Protein AF-A0A813LZY9-F1 (afdb_monomer_lite)

Structure (mmCIF, N/CA/C/O backbone):
data_AF-A0A813LZY9-F1
#
_entry.id   AF-A0A813LZY9-F1
#
loop_
_atom_site.group_PDB
_atom_site.id
_atom_site.type_symbol
_atom_site.label_atom_id
_atom_site.label_alt_id
_atom_site.label_comp_id
_atom_site.label_asym_id
_atom_site.label_entity_id
_atom_site.label_seq_id
_atom_site.pdbx_PDB_ins_code
_atom_site.Cartn_x
_atom_site.Cartn_y
_atom_site.Cartn_z
_atom_site.occupancy
_atom_site.B_iso_or_equiv
_atom_site.auth_seq_id
_atom_site.auth_comp_id
_atom_site.auth_asym_id
_atom_site.auth_atom_id
_atom_site.pdbx_PDB_model_num
ATOM 1 N N . MET A 1 1 ? -1.012 15.856 19.070 1.00 41.91 1 MET A N 1
ATOM 2 C CA . MET A 1 1 ? -2.126 15.743 18.113 1.00 41.91 1 MET A CA 1
ATOM 3 C C . MET A 1 1 ? -3.336 15.273 18.898 1.00 41.91 1 MET A C 1
ATOM 5 O O . MET A 1 1 ? -3.236 14.242 19.548 1.00 41.91 1 MET A O 1
ATOM 9 N N . ALA A 1 2 ? -4.390 16.084 18.964 1.00 48.16 2 ALA A N 1
ATOM 10 C CA . ALA A 1 2 ? -5.651 15.671 19.574 1.00 48.16 2 ALA A CA 1
ATOM 11 C C . ALA A 1 2 ? -6.439 14.830 18.556 1.00 48.16 2 ALA A C 1
ATOM 13 O O . ALA A 1 2 ? -6.296 15.052 17.354 1.00 48.16 2 ALA A O 1
ATOM 14 N N . CYS A 1 3 ? -7.237 13.880 19.034 1.00 53.22 3 CYS A N 1
ATOM 15 C CA . CYS A 1 3 ? -8.216 13.135 18.241 1.00 53.22 3 CYS A CA 1
ATOM 16 C C . CYS A 1 3 ? -9.598 13.387 18.843 1.00 53.22 3 CYS A C 1
ATOM 18 O O . CYS A 1 3 ? -9.690 13.562 20.060 1.00 53.22 3 CYS A O 1
ATOM 20 N N . ALA A 1 4 ? -10.632 13.409 18.002 1.00 60.97 4 ALA A N 1
ATOM 21 C CA . ALA A 1 4 ? -12.021 13.559 18.417 1.00 60.97 4 ALA A CA 1
ATOM 22 C C . ALA A 1 4 ? -12.858 12.394 17.887 1.00 60.97 4 ALA A C 1
ATOM 24 O O . ALA A 1 4 ? -12.726 12.034 16.717 1.00 60.97 4 ALA A O 1
ATOM 25 N N . GLU A 1 5 ? -13.710 11.826 18.735 1.00 74.00 5 GLU A N 1
ATOM 26 C CA . GLU A 1 5 ? -14.632 10.743 18.375 1.00 74.00 5 GLU A CA 1
ATOM 27 C C . GLU A 1 5 ? -16.058 11.086 18.820 1.00 74.00 5 GLU A C 1
ATOM 29 O O . GLU A 1 5 ? -16.256 11.799 19.808 1.00 74.00 5 GLU A O 1
ATOM 34 N N . ALA A 1 6 ? -17.054 10.602 18.070 1.00 71.56 6 ALA A N 1
ATOM 35 C CA . ALA A 1 6 ? -18.464 10.787 18.401 1.00 71.56 6 ALA A CA 1
ATOM 36 C C . ALA A 1 6 ? -18.804 10.056 19.706 1.00 71.56 6 ALA A C 1
ATOM 38 O O . ALA A 1 6 ? -18.488 8.876 19.858 1.00 71.56 6 ALA A O 1
ATOM 39 N N . ALA A 1 7 ? -19.523 10.715 20.616 1.00 65.44 7 ALA A N 1
ATOM 40 C CA . ALA A 1 7 ? -19.899 10.113 21.899 1.00 65.44 7 ALA A CA 1
ATOM 41 C C . ALA A 1 7 ? -20.873 8.913 21.770 1.00 65.44 7 ALA A C 1
ATOM 43 O O . ALA A 1 7 ? -21.044 8.157 22.720 1.00 65.44 7 ALA A O 1
ATOM 44 N N . GLY A 1 8 ? -21.503 8.726 20.601 1.00 65.38 8 GLY A N 1
ATOM 45 C CA . GLY A 1 8 ? -22.551 7.724 20.353 1.00 65.38 8 GLY A CA 1
ATOM 46 C C . GLY A 1 8 ? -22.114 6.416 19.677 1.00 65.38 8 GLY A C 1
ATOM 47 O O . GLY A 1 8 ? -22.977 5.672 19.226 1.00 65.38 8 GLY A O 1
ATOM 48 N N . GLY A 1 9 ? -20.813 6.135 19.533 1.00 50.50 9 GLY A N 1
ATOM 49 C CA . GLY A 1 9 ? -20.299 4.833 19.059 1.00 50.50 9 GLY A CA 1
ATOM 50 C C . GLY A 1 9 ? -20.572 4.447 17.590 1.00 50.50 9 GLY A C 1
ATOM 51 O O . GLY A 1 9 ? -20.057 3.434 17.121 1.00 50.50 9 GLY A O 1
ATOM 52 N N . GLY A 1 10 ? -21.341 5.238 16.836 1.00 48.69 10 GLY A N 1
ATOM 53 C CA . GLY A 1 10 ? -21.591 5.036 15.406 1.00 48.69 10 GLY A CA 1
ATOM 54 C C . GLY A 1 10 ? -20.564 5.738 14.514 1.00 48.69 10 GLY A C 1
ATOM 55 O O . GLY A 1 10 ? -20.167 6.873 14.778 1.00 48.69 10 GLY A O 1
ATOM 56 N N . VAL A 1 11 ? -20.159 5.088 13.418 1.00 52.44 11 VAL A N 1
ATOM 57 C CA . VAL A 1 11 ? -19.320 5.714 12.384 1.00 52.44 11 VAL A CA 1
ATOM 58 C C . VAL A 1 11 ? -20.209 6.610 11.522 1.00 52.44 11 VAL A C 1
ATOM 60 O O . VAL A 1 11 ? -20.860 6.136 10.596 1.00 52.44 11 VAL A O 1
ATOM 63 N N . ARG A 1 12 ? -20.248 7.906 11.833 1.00 68.56 12 ARG A N 1
ATOM 64 C CA . ARG A 1 12 ? -20.827 8.944 10.970 1.00 68.56 12 ARG A CA 1
ATOM 65 C C . ARG A 1 12 ? -19.858 10.113 10.837 1.00 68.56 12 ARG A C 1
ATOM 67 O O . ARG A 1 12 ? -19.015 10.316 11.711 1.00 68.56 12 ARG A O 1
ATOM 74 N N . LEU A 1 13 ? -19.980 10.875 9.753 1.00 76.62 13 LEU A N 1
ATOM 75 C CA . LEU A 1 13 ? -19.284 12.154 9.634 1.00 76.62 13 LEU A CA 1
ATOM 76 C C . LEU A 1 13 ? -19.771 13.079 10.752 1.00 76.62 13 LEU A C 1
ATOM 78 O O . LEU A 1 13 ? -20.978 13.233 10.937 1.00 76.62 13 LEU A O 1
ATOM 82 N N . LEU A 1 14 ? -18.828 13.651 11.502 1.00 83.81 14 LEU A N 1
ATOM 83 C CA . LEU A 1 14 ? -19.141 14.624 12.543 1.00 83.81 14 LEU A CA 1
ATOM 84 C C . LEU A 1 14 ? -19.698 15.893 11.902 1.00 83.81 14 LEU A C 1
ATOM 86 O O . LEU A 1 14 ? -19.178 16.350 10.885 1.00 83.81 14 LEU A O 1
ATOM 90 N N . GLN A 1 15 ? -20.739 16.450 12.507 1.00 91.06 15 GLN A N 1
ATOM 91 C CA . GLN A 1 15 ? -21.390 17.685 12.082 1.00 91.06 15 GLN A CA 1
ATOM 92 C C . GLN A 1 15 ? -21.321 18.736 13.190 1.00 91.06 15 GLN A C 1
ATOM 94 O O . GLN A 1 15 ? -21.096 18.423 14.360 1.00 91.06 15 GLN A O 1
ATOM 99 N N . LYS A 1 16 ? -21.533 20.005 12.830 1.00 94.50 16 LYS A N 1
ATOM 100 C CA . LYS A 1 16 ? -21.707 21.078 13.812 1.00 94.50 16 LYS A CA 1
ATOM 101 C C . LYS A 1 16 ? -22.822 20.714 14.800 1.00 94.50 16 LYS A C 1
ATOM 103 O O . LYS A 1 16 ? -23.903 20.305 14.392 1.00 94.50 16 LYS A O 1
ATOM 108 N N . GLY A 1 17 ? -22.552 20.877 16.091 1.00 95.06 17 GLY A N 1
ATOM 109 C CA . GLY A 1 17 ? -23.455 20.506 17.181 1.00 95.06 17 GLY A CA 1
ATOM 110 C C . GLY A 1 17 ? -23.224 19.105 17.758 1.00 95.06 17 GLY A C 1
ATOM 111 O O . GLY A 1 17 ? -23.718 18.827 18.852 1.00 95.06 17 GLY A O 1
ATOM 112 N N . ASP A 1 18 ? -22.458 18.238 17.085 1.00 92.88 18 ASP A N 1
ATOM 113 C CA . ASP A 1 18 ? -22.196 16.887 17.585 1.00 92.88 18 ASP A CA 1
ATOM 114 C C . ASP A 1 18 ? -21.404 16.906 18.897 1.00 92.88 18 ASP A C 1
ATOM 116 O O . ASP A 1 18 ? -20.397 17.607 19.035 1.00 92.88 18 ASP A O 1
ATOM 120 N N . GLN A 1 19 ? -21.836 16.068 19.844 1.00 94.31 19 GLN A N 1
ATOM 121 C CA . GLN A 1 19 ? -21.099 15.803 21.076 1.00 94.31 19 GLN A CA 1
ATOM 122 C C . GLN A 1 19 ? -19.928 14.861 20.793 1.00 94.31 19 GLN A C 1
ATOM 124 O O . GLN A 1 19 ? -20.089 13.782 20.212 1.00 94.31 19 GLN A O 1
ATOM 129 N N . VAL A 1 20 ? -18.746 15.269 21.240 1.00 92.19 20 VAL A N 1
ATOM 130 C CA . VAL A 1 20 ? -17.484 14.584 20.969 1.00 92.19 20 VAL A CA 1
ATOM 131 C C . VAL A 1 20 ? -16.646 14.442 22.230 1.00 92.19 20 VAL A C 1
ATOM 133 O O . VAL A 1 20 ? -16.703 15.268 23.143 1.00 92.19 20 VAL A O 1
ATOM 136 N N . LEU A 1 21 ? -15.820 13.400 22.255 1.00 88.94 21 LEU A N 1
ATOM 137 C CA . LEU A 1 21 ? -14.731 13.257 23.215 1.00 88.94 21 LEU A CA 1
ATOM 138 C C . LEU A 1 21 ? -13.419 13.602 22.516 1.00 88.94 21 LEU A C 1
ATOM 140 O O . LEU A 1 21 ? -13.103 13.023 21.479 1.00 88.94 21 LEU A O 1
ATOM 144 N N . ALA A 1 22 ? -12.652 14.533 23.082 1.00 85.62 22 ALA A N 1
ATOM 145 C CA . ALA A 1 22 ? -11.341 14.927 22.580 1.00 85.62 22 ALA A CA 1
ATOM 146 C C . ALA A 1 22 ? -10.223 14.514 23.548 1.00 85.62 22 ALA A C 1
ATOM 148 O O . ALA A 1 22 ? -10.285 14.811 24.742 1.00 85.62 22 ALA A O 1
ATOM 149 N N . TRP A 1 23 ? -9.171 13.865 23.046 1.00 85.12 23 TRP A N 1
ATOM 150 C CA . TRP A 1 23 ? -8.034 13.457 23.880 1.00 85.12 23 TRP A CA 1
ATOM 151 C C . TRP A 1 23 ? -7.090 14.631 24.185 1.00 85.12 23 TRP A C 1
ATOM 153 O O . TRP A 1 23 ? -6.560 15.276 23.273 1.00 85.12 23 TRP A O 1
ATOM 163 N N . SER A 1 24 ? -6.827 14.886 25.471 1.00 83.19 24 SER A N 1
ATOM 164 C CA . SER A 1 24 ? -5.866 15.894 25.933 1.00 83.19 24 SER A CA 1
ATOM 165 C C . SER A 1 24 ? -4.506 15.273 26.252 1.00 83.19 24 SER A C 1
ATOM 167 O O . SER A 1 24 ? -4.364 14.507 27.203 1.00 83.19 24 SER A O 1
ATOM 169 N N . ASN A 1 25 ? -3.466 15.664 25.508 1.00 74.06 25 ASN A N 1
ATOM 170 C CA . ASN A 1 25 ? -2.110 15.147 25.721 1.00 74.06 25 ASN A CA 1
ATOM 171 C C . ASN A 1 25 ? -1.468 15.596 27.038 1.00 74.06 25 ASN A C 1
ATOM 173 O O . ASN A 1 25 ? -0.717 14.816 27.623 1.00 74.06 25 ASN A O 1
ATOM 177 N N . SER A 1 26 ? -1.736 16.827 27.480 1.00 80.00 26 SER A N 1
ATOM 178 C CA . SER A 1 26 ? -1.211 17.354 28.745 1.00 80.00 26 SER A CA 1
ATOM 179 C C . SER A 1 26 ? -1.951 16.772 29.944 1.00 80.00 26 SER A C 1
ATOM 181 O O . SER A 1 26 ? -1.330 16.461 30.950 1.00 80.00 26 SER A O 1
ATOM 183 N N . GLY A 1 27 ? -3.269 16.584 29.820 1.00 81.69 27 GLY A N 1
ATOM 184 C CA . GLY A 1 27 ? -4.105 16.038 30.890 1.00 81.69 27 GLY A CA 1
ATOM 185 C C . GLY A 1 27 ? -4.198 14.513 30.922 1.00 81.69 27 GLY A C 1
ATOM 186 O O . GLY A 1 27 ? -4.768 13.989 31.869 1.00 81.69 27 GLY A O 1
ATOM 187 N N . LYS A 1 28 ? -3.702 13.814 29.888 1.00 82.25 28 LYS A N 1
ATOM 188 C CA . LYS A 1 28 ? -3.822 12.353 29.706 1.00 82.25 28 LYS A CA 1
ATOM 189 C C . LYS A 1 28 ? -5.249 11.837 29.937 1.00 82.25 28 LYS A C 1
ATOM 191 O O . LYS A 1 28 ? -5.452 10.800 30.557 1.00 82.25 28 LYS A O 1
ATOM 196 N N . THR A 1 29 ? -6.236 12.591 29.462 1.00 91.31 29 THR A N 1
ATOM 197 C CA . THR A 1 29 ? -7.653 12.318 29.711 1.00 91.31 29 THR A CA 1
ATOM 198 C C . THR A 1 29 ? -8.514 12.712 28.515 1.00 91.31 29 THR A C 1
ATOM 200 O O . THR A 1 29 ? -8.130 13.581 27.720 1.00 91.31 29 THR A O 1
ATOM 203 N N . TRP A 1 30 ? -9.681 12.082 28.401 1.00 87.81 30 TRP A N 1
ATOM 204 C CA . TRP A 1 30 ? -10.722 12.454 27.450 1.00 87.81 30 TRP A CA 1
ATOM 205 C C . TRP A 1 30 ? -11.534 13.622 28.001 1.00 87.81 30 TRP A C 1
ATOM 207 O O . TRP A 1 30 ? -11.970 13.614 29.149 1.00 87.81 30 TRP A O 1
ATOM 217 N N . LEU A 1 31 ? -11.734 14.640 27.172 1.00 92.44 31 LEU A N 1
ATOM 218 C CA . LEU A 1 31 ? -12.527 15.814 27.503 1.00 92.44 31 LEU A CA 1
ATOM 219 C C . LEU A 1 31 ? -13.784 15.826 26.643 1.00 92.44 31 LEU A C 1
ATOM 221 O O . LEU A 1 31 ? -13.693 15.750 25.419 1.00 92.44 31 LEU A O 1
ATOM 225 N N . GLY A 1 32 ? -14.943 15.957 27.284 1.00 93.69 32 GLY A N 1
ATOM 226 C CA . GLY A 1 32 ? -16.196 16.210 26.584 1.00 93.69 32 GLY A CA 1
ATOM 227 C C . GLY A 1 32 ? -16.211 17.590 25.933 1.00 93.69 32 GLY A C 1
ATOM 228 O O . GLY A 1 32 ? -15.685 18.566 26.483 1.00 93.69 32 GLY A O 1
ATOM 229 N N . GLY A 1 33 ? -16.830 17.667 24.762 1.00 94.88 33 GLY A N 1
ATOM 230 C CA . GLY A 1 33 ? -17.106 18.917 24.079 1.00 94.88 33 GLY A CA 1
ATOM 231 C C . GLY A 1 33 ? -18.082 18.760 22.931 1.00 94.88 33 GLY A C 1
ATOM 232 O O . GLY A 1 33 ? -18.681 17.709 22.730 1.00 94.88 33 GLY A O 1
ATOM 233 N N . CYS A 1 34 ? -18.215 19.836 22.169 1.00 96.50 34 CYS A N 1
ATOM 234 C CA . CYS A 1 34 ? -19.123 19.924 21.037 1.00 96.50 34 CYS A CA 1
ATOM 235 C C . CYS A 1 34 ? -18.386 20.483 19.818 1.00 96.50 34 CYS A C 1
ATOM 237 O O . CYS A 1 34 ? -17.545 21.379 19.955 1.00 96.50 34 CYS A O 1
ATOM 239 N N . VAL A 1 35 ? -18.684 19.951 18.633 1.00 95.25 35 VAL A N 1
ATOM 240 C CA . VAL A 1 35 ? -18.206 20.509 17.364 1.00 95.25 35 VAL A CA 1
ATOM 241 C C . VAL A 1 35 ? -18.882 21.864 17.154 1.00 95.25 35 VAL A C 1
ATOM 243 O O . VAL A 1 35 ? -20.071 21.946 16.867 1.00 95.25 35 VAL A O 1
ATOM 246 N N . ASP A 1 36 ? -18.120 22.939 17.320 1.00 96.69 36 ASP A N 1
ATOM 247 C CA . ASP A 1 36 ? -18.583 24.306 17.091 1.00 96.69 36 ASP A CA 1
ATOM 248 C C . ASP A 1 36 ? -18.667 24.626 15.598 1.00 96.69 36 ASP A C 1
ATOM 250 O O . ASP A 1 36 ?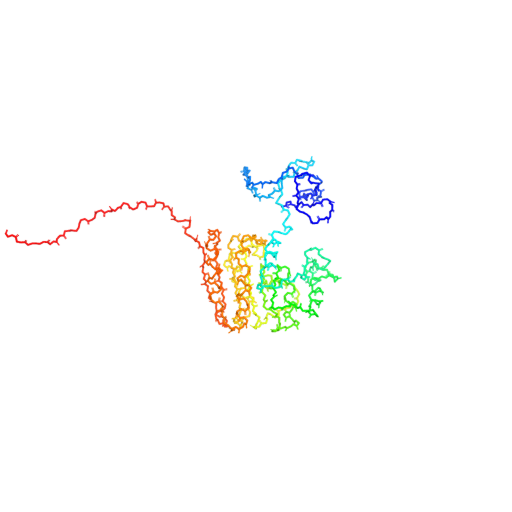 -19.589 25.311 15.159 1.00 96.69 36 ASP A O 1
ATOM 254 N N . ASP A 1 37 ? -17.701 24.126 14.825 1.00 96.38 37 ASP A N 1
ATOM 255 C CA . ASP A 1 37 ? -17.634 24.344 13.384 1.00 96.38 37 ASP A CA 1
ATOM 256 C C . ASP A 1 37 ? -16.751 23.308 12.673 1.00 96.38 37 ASP A C 1
ATOM 258 O O . ASP A 1 37 ? -15.949 22.614 13.309 1.00 96.38 37 ASP A O 1
ATOM 262 N N . ILE A 1 38 ? -16.861 23.245 11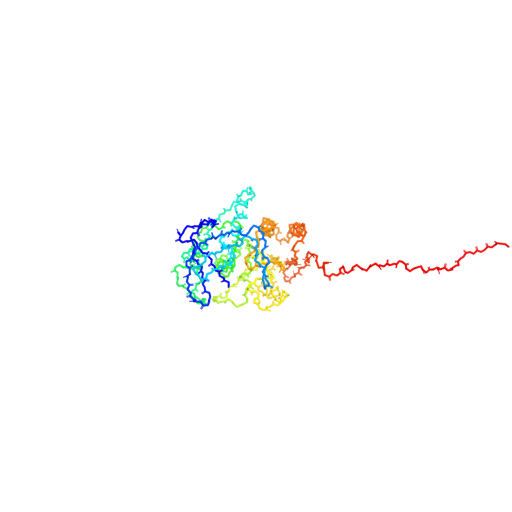.349 1.00 92.31 38 ILE A N 1
ATOM 263 C CA . ILE A 1 38 ? -15.964 22.485 10.473 1.00 92.31 38 ILE A CA 1
ATOM 264 C C . ILE A 1 38 ? -15.359 23.477 9.493 1.00 92.31 38 ILE A C 1
ATOM 266 O O . ILE A 1 38 ? -16.080 24.121 8.743 1.00 92.31 38 ILE A O 1
ATOM 270 N N . LEU A 1 39 ? -14.036 23.620 9.513 1.00 92.75 39 LEU A N 1
ATOM 271 C CA . LEU A 1 39 ? -13.374 24.638 8.707 1.00 92.75 39 LEU A CA 1
ATOM 272 C C . LEU A 1 39 ? -13.569 24.371 7.212 1.00 92.75 39 LEU A C 1
ATOM 274 O O . LEU A 1 39 ? -13.049 23.388 6.684 1.00 92.75 39 LEU A O 1
ATOM 278 N N . GLU A 1 40 ? -14.275 25.260 6.522 1.00 90.25 40 GLU A N 1
ATOM 279 C CA . GLU A 1 40 ? -14.451 25.178 5.068 1.00 90.25 40 GLU A CA 1
ATOM 280 C C . GLU A 1 40 ? -13.182 25.566 4.309 1.00 90.25 40 GLU A C 1
ATOM 282 O O . GLU A 1 40 ? -12.952 25.067 3.213 1.00 90.25 40 GLU A O 1
ATOM 287 N N . GLU A 1 41 ? -12.320 26.376 4.920 1.00 90.19 41 GLU A N 1
ATOM 288 C CA . GLU A 1 41 ? -11.036 26.810 4.375 1.00 90.19 41 GLU A CA 1
ATOM 289 C C . GLU A 1 41 ? -9.929 26.700 5.437 1.00 90.19 41 GLU A C 1
ATOM 291 O O . GLU A 1 41 ? -10.226 26.685 6.637 1.00 90.19 41 GLU A O 1
ATOM 296 N N . PRO A 1 42 ? -8.647 26.586 5.041 1.00 87.12 42 PRO A N 1
ATOM 297 C CA . PRO A 1 42 ? -7.546 26.572 5.995 1.00 87.12 42 PRO A CA 1
ATOM 298 C C . PRO A 1 42 ? -7.540 27.840 6.861 1.00 87.12 42 PRO A C 1
ATOM 300 O O . PRO A 1 42 ? -7.650 28.952 6.350 1.00 87.12 42 PRO A O 1
ATOM 303 N N . LEU A 1 43 ? -7.363 27.681 8.173 1.00 94.69 43 LEU A N 1
ATOM 304 C CA . LEU A 1 43 ? -7.259 28.794 9.114 1.00 94.69 43 LEU A CA 1
ATOM 305 C C . LEU A 1 43 ? -5.793 29.025 9.486 1.00 94.69 43 LEU A C 1
ATOM 307 O O . LEU A 1 43 ? -5.135 28.143 10.041 1.00 94.69 43 LEU A O 1
ATOM 311 N N . LEU A 1 44 ? -5.298 30.229 9.206 1.00 93.19 44 LEU A N 1
ATOM 312 C CA . LEU A 1 44 ? -3.972 30.678 9.622 1.00 93.19 44 LEU A CA 1
ATOM 313 C C . LEU A 1 44 ? -4.044 31.199 11.062 1.00 93.19 44 LEU A C 1
ATOM 315 O O . LEU A 1 44 ? -4.715 32.190 11.342 1.00 93.19 44 LEU A O 1
ATOM 319 N N . LEU A 1 45 ? -3.358 30.523 11.976 1.00 90.00 45 LEU A N 1
ATOM 320 C CA . LEU A 1 45 ? -3.106 30.993 13.335 1.00 90.00 45 LEU A CA 1
ATOM 321 C C . LEU A 1 45 ? -1.651 31.494 13.429 1.00 90.00 45 LEU A C 1
ATOM 323 O O . LEU A 1 45 ? -0.833 31.096 12.597 1.00 90.00 45 LEU A O 1
ATOM 327 N N . PRO A 1 46 ? -1.303 32.347 14.416 1.00 94.50 46 PRO A N 1
ATOM 328 C CA . PRO A 1 46 ? 0.018 32.987 14.492 1.00 94.50 46 PRO A CA 1
ATOM 329 C C . PRO A 1 46 ? 1.217 32.030 14.417 1.00 94.50 46 PRO A C 1
ATOM 331 O O . PRO A 1 46 ? 2.281 32.413 13.942 1.00 94.50 46 PRO A O 1
ATOM 334 N N . ASP A 1 47 ? 1.045 30.791 14.874 1.00 90.88 47 ASP A N 1
ATOM 335 C CA . ASP A 1 47 ? 2.079 29.764 14.991 1.00 90.88 47 ASP A CA 1
ATOM 336 C C . ASP A 1 47 ? 1.750 28.455 14.248 1.00 90.88 47 ASP A C 1
ATOM 338 O O . ASP A 1 47 ? 2.548 27.516 14.270 1.00 90.88 47 ASP A O 1
ATOM 342 N N . GLN A 1 48 ? 0.587 28.350 13.594 1.00 86.94 48 GLN A N 1
ATOM 343 C CA . GLN A 1 48 ? 0.160 27.109 12.941 1.00 86.94 48 GLN A CA 1
ATOM 344 C C . GLN A 1 48 ? -0.877 27.328 11.834 1.00 86.94 48 GLN A C 1
ATOM 346 O O . GLN A 1 48 ? -1.711 28.225 11.900 1.00 86.94 48 GLN A O 1
ATOM 351 N N . ILE A 1 49 ? -0.887 26.431 10.847 1.00 83.88 49 ILE A N 1
ATOM 352 C CA . ILE A 1 49 ? -1.948 26.346 9.836 1.00 83.88 49 ILE A CA 1
ATOM 353 C C . ILE A 1 49 ? -2.883 25.203 10.220 1.00 83.88 49 ILE A C 1
ATOM 355 O O . ILE A 1 49 ? -2.461 24.048 10.315 1.00 83.88 49 ILE A O 1
ATOM 359 N N . VAL A 1 50 ? -4.160 25.512 10.420 1.00 86.62 50 VAL A N 1
ATOM 360 C CA . VAL A 1 50 ? -5.203 24.507 10.624 1.00 86.62 50 VAL A CA 1
ATOM 361 C C . VAL A 1 50 ? -5.806 24.169 9.258 1.00 86.62 50 VAL A C 1
ATOM 363 O O . VAL A 1 50 ? -6.305 25.067 8.584 1.00 86.62 50 VAL A O 1
ATOM 366 N N . PRO A 1 51 ? -5.768 22.906 8.808 1.00 79.38 51 PRO A N 1
ATOM 367 C CA . PRO A 1 51 ? -6.224 22.558 7.469 1.00 79.38 51 PRO A CA 1
ATOM 368 C C . PRO A 1 51 ? -7.749 22.657 7.332 1.00 79.38 51 PRO A C 1
ATOM 370 O O . PRO A 1 51 ? -8.492 22.484 8.302 1.00 79.38 51 PRO A O 1
ATOM 373 N N . LYS A 1 52 ? -8.202 22.834 6.086 1.00 86.06 52 LYS A N 1
ATOM 374 C CA . LYS A 1 52 ? -9.594 22.623 5.677 1.00 86.06 52 LYS A CA 1
ATOM 375 C C . LYS A 1 52 ? -10.105 21.262 6.164 1.00 86.06 52 LYS A C 1
ATOM 377 O O . LYS A 1 52 ? -9.385 20.263 6.133 1.00 86.06 52 LYS A O 1
ATOM 382 N N . GLY A 1 53 ? -11.346 21.237 6.632 1.00 82.69 53 GLY A N 1
ATOM 383 C CA . GLY A 1 53 ? -12.008 20.080 7.223 1.00 82.69 53 GLY A CA 1
ATOM 384 C C . GLY A 1 53 ? -11.652 19.827 8.688 1.00 82.69 53 GLY A C 1
ATOM 385 O O . GLY A 1 53 ? -12.173 18.883 9.272 1.00 82.69 53 GLY A O 1
ATOM 386 N N . ALA A 1 54 ? -10.779 20.620 9.319 1.00 88.50 54 ALA A N 1
ATOM 387 C CA . ALA A 1 54 ? -10.561 20.491 10.755 1.00 88.50 54 ALA A CA 1
ATOM 388 C C . ALA A 1 54 ? -11.826 20.861 11.540 1.00 88.50 54 ALA A C 1
ATOM 390 O O . ALA A 1 54 ? -12.530 21.819 11.224 1.00 88.50 54 ALA A O 1
ATOM 391 N N . LEU A 1 55 ? -12.078 20.111 12.606 1.00 92.44 55 LEU A N 1
ATOM 392 C CA . LEU A 1 55 ? -13.135 20.380 13.561 1.00 92.44 55 LEU A CA 1
ATOM 393 C C . LEU A 1 55 ? -12.672 21.467 14.522 1.00 92.44 55 LEU A C 1
ATOM 395 O O . LEU A 1 55 ? -11.669 21.318 15.227 1.00 92.44 55 LEU A O 1
ATOM 399 N N . LYS A 1 56 ? -13.445 22.540 14.593 1.00 95.88 56 LYS A N 1
ATOM 400 C CA . LYS A 1 56 ? -13.381 23.519 15.665 1.00 95.88 56 LYS A CA 1
ATOM 401 C C . LYS A 1 56 ? -14.229 22.985 16.815 1.00 95.88 56 LYS A C 1
ATOM 403 O O . LYS A 1 56 ? -15.447 22.947 16.720 1.00 95.88 56 LYS A O 1
ATOM 408 N N . ILE A 1 57 ? -13.600 22.534 17.893 1.00 95.31 57 ILE A N 1
ATOM 409 C CA . ILE A 1 57 ? -14.271 21.891 19.027 1.00 95.31 57 ILE A CA 1
ATOM 410 C C . ILE A 1 57 ? -14.250 22.829 20.231 1.00 95.31 57 ILE A C 1
ATOM 412 O O . ILE A 1 57 ? -13.190 23.299 20.656 1.00 95.31 57 ILE A O 1
ATOM 416 N N . ARG A 1 58 ? -15.426 23.072 20.811 1.00 96.88 58 ARG A N 1
ATOM 417 C CA . ARG A 1 58 ? -15.582 23.764 22.091 1.00 96.88 58 ARG A CA 1
ATOM 418 C C . ARG A 1 58 ? -15.523 22.731 23.217 1.00 96.88 58 ARG A C 1
ATOM 420 O O . ARG A 1 58 ? -16.422 21.905 23.348 1.00 96.88 58 ARG A O 1
ATOM 427 N N . LEU A 1 59 ? -14.466 22.784 24.023 1.00 94.38 59 LEU A N 1
ATOM 428 C CA . LEU A 1 59 ? -14.303 21.996 25.248 1.00 94.38 59 LEU A CA 1
ATOM 429 C C . LEU A 1 59 ? -14.595 22.882 26.468 1.00 94.38 59 LEU A C 1
ATOM 431 O O . LEU A 1 59 ? -14.504 24.107 26.386 1.00 94.38 59 LEU A O 1
ATOM 435 N N . ALA A 1 60 ? -14.826 22.278 27.638 1.00 91.31 60 ALA A N 1
ATOM 436 C CA . ALA A 1 60 ? -14.984 23.023 28.898 1.00 91.31 60 ALA A CA 1
ATOM 437 C C . ALA A 1 60 ? -13.776 23.925 29.237 1.00 91.31 60 ALA A C 1
ATOM 439 O O . ALA A 1 60 ? -13.911 24.927 29.928 1.00 91.31 60 ALA A O 1
ATOM 440 N N . ARG A 1 61 ? -12.583 23.574 28.735 1.00 89.81 61 ARG A N 1
ATOM 441 C CA . ARG A 1 61 ? -11.324 24.310 28.953 1.00 89.81 61 ARG A CA 1
ATOM 442 C C . ARG A 1 61 ? -10.951 25.249 27.800 1.00 89.81 61 ARG A C 1
ATOM 444 O O . ARG A 1 61 ? -9.808 25.688 27.723 1.00 89.81 61 ARG A O 1
ATOM 451 N N . GLY A 1 62 ? -11.881 25.514 26.886 1.00 93.56 62 GLY A N 1
ATOM 452 C CA . GLY A 1 62 ? -11.685 26.410 25.751 1.00 93.56 62 GLY A CA 1
ATOM 453 C C . GLY A 1 62 ? -11.745 25.711 24.397 1.00 93.56 62 GLY A C 1
ATOM 454 O O . GLY A 1 62 ? -12.179 24.567 24.261 1.00 93.56 62 GLY A O 1
ATOM 455 N N . LEU A 1 63 ? -11.325 26.440 23.370 1.00 93.00 63 LEU A N 1
ATOM 456 C CA . LEU A 1 63 ? -11.435 26.016 21.983 1.00 93.00 63 LEU A CA 1
ATOM 457 C C . LEU A 1 63 ? -10.216 25.191 21.546 1.00 93.00 63 LEU A C 1
ATOM 459 O O . LEU A 1 63 ? -9.076 25.515 21.889 1.00 93.00 63 LEU A O 1
ATOM 463 N N . LYS A 1 64 ? -10.443 24.137 20.761 1.00 92.06 64 LYS A N 1
ATOM 464 C CA . LYS A 1 64 ? -9.387 23.346 20.120 1.00 92.06 64 LYS A CA 1
ATOM 465 C C . LYS A 1 64 ? -9.727 23.083 18.664 1.00 92.06 64 LYS A C 1
ATOM 467 O O . LYS A 1 64 ? -10.869 22.793 18.336 1.00 92.06 64 LYS A O 1
ATOM 472 N N . PHE A 1 65 ? -8.708 23.122 17.816 1.00 90.75 65 PHE A N 1
ATOM 473 C CA . PHE A 1 65 ? -8.805 22.637 16.447 1.00 90.75 65 PHE A CA 1
ATOM 474 C C . PHE A 1 65 ? -8.263 21.217 16.392 1.00 90.75 65 PHE A C 1
ATOM 476 O O . PHE A 1 65 ? -7.134 20.949 16.814 1.00 90.75 65 PHE A O 1
ATOM 483 N N . VAL A 1 66 ? -9.090 20.299 15.914 1.00 86.00 66 VAL A N 1
ATOM 484 C CA . VAL A 1 66 ? -8.753 18.888 15.783 1.00 86.00 66 VAL A CA 1
ATOM 485 C C . VAL A 1 66 ? -8.914 18.527 14.315 1.00 86.00 66 VAL A C 1
ATOM 487 O O . VAL A 1 66 ? -9.975 18.792 13.758 1.00 86.00 66 VAL A O 1
ATOM 490 N N . PRO A 1 67 ? -7.904 17.945 13.650 1.00 76.19 67 PRO A N 1
ATOM 491 C CA . PRO A 1 67 ? -8.105 17.415 12.306 1.00 76.19 67 PRO A CA 1
ATOM 492 C C . PRO A 1 67 ? -9.312 16.472 12.335 1.00 76.19 67 PRO A C 1
ATOM 494 O O . PRO A 1 67 ? -9.383 15.648 13.250 1.00 76.19 67 PRO A O 1
ATOM 497 N N . ALA A 1 68 ? -10.257 16.589 11.393 1.00 65.81 68 ALA A N 1
ATOM 498 C CA . ALA A 1 68 ? -11.397 15.675 11.371 1.00 65.81 68 ALA A CA 1
ATOM 499 C C . ALA A 1 68 ? -10.909 14.223 11.473 1.00 65.81 68 ALA A C 1
ATOM 501 O O . ALA A 1 68 ? -9.871 13.886 10.878 1.00 65.81 68 ALA A O 1
ATOM 502 N N . PRO A 1 69 ? -11.588 13.378 12.274 1.00 53.16 69 PRO A N 1
ATOM 503 C CA . PRO A 1 69 ? -11.161 12.010 12.479 1.00 53.16 69 PRO A CA 1
ATOM 504 C C . PRO A 1 69 ? -10.992 11.353 11.114 1.00 53.16 69 PRO A C 1
ATOM 506 O O . PRO A 1 69 ? -11.929 11.233 10.331 1.00 53.16 69 PRO A O 1
ATOM 509 N N . ARG A 1 70 ? -9.753 10.945 10.819 1.00 54.25 70 ARG A N 1
ATOM 510 C CA . ARG A 1 70 ? -9.343 10.328 9.546 1.00 54.25 70 ARG A CA 1
ATOM 511 C C . ARG A 1 70 ? -9.928 8.919 9.359 1.00 54.25 70 ARG A C 1
ATOM 513 O O . ARG A 1 70 ? -9.354 8.089 8.654 1.00 54.25 70 ARG A O 1
ATOM 520 N N . THR A 1 71 ? -11.030 8.598 10.028 1.00 51.28 71 THR A N 1
ATOM 521 C CA . THR A 1 71 ? -11.822 7.394 9.801 1.00 51.28 71 THR A CA 1
ATOM 522 C C . THR A 1 71 ? -12.557 7.560 8.481 1.00 51.28 71 THR A C 1
ATOM 524 O O . THR A 1 71 ? -13.637 8.130 8.424 1.00 51.28 71 THR A O 1
ATOM 527 N N . GLY A 1 72 ? -11.917 7.092 7.412 1.00 60.81 72 GLY A N 1
ATOM 528 C CA . GLY A 1 72 ? -12.509 7.045 6.080 1.00 60.81 72 GLY A CA 1
ATOM 529 C C . GLY A 1 72 ? -12.020 8.097 5.096 1.00 60.81 72 GLY A C 1
ATOM 530 O O . GLY A 1 72 ? -12.652 8.263 4.061 1.00 60.81 72 GLY A O 1
ATOM 531 N N . ALA A 1 73 ? -10.866 8.735 5.342 1.00 66.81 73 ALA A N 1
ATOM 532 C CA . ALA A 1 73 ? -10.245 9.643 4.365 1.00 66.81 73 ALA A CA 1
ATOM 533 C C . ALA A 1 73 ? -10.136 9.016 2.959 1.00 66.81 73 ALA A C 1
ATOM 535 O O . ALA A 1 73 ? -10.265 9.713 1.961 1.00 66.81 73 ALA A O 1
ATOM 536 N N . ASN A 1 74 ? -9.984 7.688 2.898 1.00 84.06 74 ASN A N 1
ATOM 537 C CA . ASN A 1 74 ? -9.872 6.930 1.654 1.00 84.06 74 ASN A CA 1
ATOM 538 C C . ASN A 1 74 ? -11.135 6.114 1.325 1.00 84.06 74 ASN A C 1
ATOM 540 O O . ASN A 1 74 ? -11.146 5.444 0.299 1.00 84.06 74 ASN A O 1
ATOM 544 N N . CYS A 1 75 ? -12.190 6.144 2.158 1.00 83.88 75 CYS A N 1
ATOM 545 C CA . CYS A 1 75 ? -13.420 5.371 1.918 1.00 83.88 75 CYS A CA 1
ATOM 546 C C . CYS A 1 75 ? -14.041 5.726 0.571 1.00 83.88 75 CYS A C 1
ATOM 548 O O . CYS A 1 75 ? -14.328 4.822 -0.204 1.00 83.88 75 CYS A O 1
ATOM 550 N N . LYS A 1 76 ? -14.135 7.026 0.263 1.00 87.12 76 LYS A N 1
ATOM 551 C CA . LYS A 1 76 ? -14.656 7.506 -1.019 1.00 87.12 76 LYS A CA 1
ATOM 552 C C . LYS A 1 76 ? -13.913 6.894 -2.211 1.00 87.12 76 LYS A C 1
ATOM 554 O O . LYS A 1 76 ? -14.544 6.481 -3.168 1.00 87.12 76 LYS A O 1
ATOM 559 N N . ILE A 1 77 ? -12.586 6.769 -2.126 1.00 93.44 77 ILE A N 1
ATOM 560 C CA . ILE A 1 77 ? -11.775 6.196 -3.211 1.00 93.44 77 ILE A CA 1
ATOM 561 C C . ILE A 1 77 ? -12.070 4.704 -3.399 1.00 93.44 77 ILE A C 1
ATOM 563 O O . ILE A 1 77 ? -12.126 4.222 -4.523 1.00 93.44 77 ILE A O 1
ATOM 567 N N . TYR A 1 78 ? -12.293 3.962 -2.313 1.00 92.31 78 TYR A N 1
ATOM 568 C CA . TYR A 1 78 ? -12.694 2.556 -2.405 1.00 92.31 78 TYR A CA 1
ATOM 569 C C . TYR A 1 78 ? -14.140 2.386 -2.885 1.00 92.31 78 TYR A C 1
ATOM 571 O O . TYR A 1 78 ? -14.439 1.417 -3.575 1.00 92.31 78 TYR A O 1
ATOM 579 N N . GLU A 1 79 ? -15.035 3.313 -2.545 1.00 89.50 79 GLU A N 1
ATOM 580 C CA . GLU A 1 79 ? -16.400 3.348 -3.078 1.00 89.50 79 GLU A CA 1
ATOM 581 C C . GLU A 1 79 ? -16.398 3.637 -4.579 1.00 89.50 79 GLU A C 1
ATOM 583 O O . GLU A 1 79 ? -17.046 2.911 -5.324 1.00 89.50 79 GLU A O 1
ATOM 588 N N . GLU A 1 80 ? -15.622 4.624 -5.033 1.00 92.50 80 GLU A N 1
ATOM 589 C CA . GLU A 1 80 ? -15.404 4.915 -6.455 1.00 92.50 80 GLU A CA 1
ATOM 590 C C . GLU A 1 80 ? -14.808 3.701 -7.179 1.00 92.50 80 GLU A C 1
ATOM 592 O O . GLU A 1 80 ? -15.317 3.300 -8.221 1.00 92.50 80 GLU A O 1
ATOM 597 N N . LEU A 1 81 ? -13.800 3.047 -6.590 1.00 91.25 81 LEU A N 1
ATOM 598 C CA . LEU A 1 81 ? -13.215 1.821 -7.138 1.00 91.25 81 LEU A CA 1
ATOM 599 C C . LEU A 1 81 ? -14.230 0.670 -7.221 1.00 91.25 81 LEU A C 1
ATOM 601 O O . LEU A 1 81 ? -14.135 -0.161 -8.114 1.00 91.25 81 LEU A O 1
ATOM 605 N N . LYS A 1 82 ? -15.206 0.608 -6.309 1.00 92.38 82 LYS A N 1
ATOM 606 C CA . LYS A 1 82 ? -16.282 -0.392 -6.345 1.00 92.38 82 LYS A CA 1
ATOM 607 C C . LYS A 1 82 ? -17.292 -0.133 -7.471 1.00 92.38 82 LYS A C 1
ATOM 609 O O . LYS A 1 82 ? -17.955 -1.073 -7.892 1.00 92.38 82 LYS A O 1
ATOM 614 N N . GLN A 1 83 ? -17.434 1.115 -7.922 1.00 93.88 83 GLN A N 1
ATOM 615 C CA . GLN A 1 83 ? -18.282 1.472 -9.068 1.00 93.88 83 GLN A CA 1
ATOM 616 C C . GLN A 1 83 ? -17.565 1.296 -10.415 1.00 93.88 83 GLN A C 1
ATOM 618 O O . GLN A 1 83 ? -18.198 1.387 -11.462 1.00 93.88 83 GLN A O 1
ATOM 623 N N . ASP A 1 84 ? -16.252 1.076 -10.406 1.00 92.62 84 ASP A N 1
ATOM 624 C CA . ASP A 1 84 ? -15.471 0.829 -11.611 1.00 92.62 84 ASP A CA 1
ATOM 625 C C . ASP A 1 84 ? -15.708 -0.606 -12.098 1.00 92.62 84 ASP A C 1
ATOM 627 O O . ASP A 1 84 ? -15.278 -1.564 -11.460 1.00 92.62 84 ASP A O 1
ATOM 631 N N . GLU A 1 85 ? -16.374 -0.757 -13.246 1.00 96.38 85 GLU A N 1
ATOM 632 C CA . GLU A 1 85 ? -16.768 -2.054 -13.823 1.00 96.38 85 GLU A CA 1
ATOM 633 C C . GLU A 1 85 ? -15.587 -3.003 -14.086 1.00 96.38 85 GLU A C 1
ATOM 635 O O . GLU A 1 85 ? -15.774 -4.211 -14.237 1.00 96.38 85 GLU A O 1
ATOM 640 N N . ARG A 1 86 ? -14.356 -2.478 -14.114 1.00 95.75 86 ARG A N 1
ATOM 641 C CA . ARG A 1 86 ? -13.133 -3.278 -14.257 1.00 95.75 86 ARG A CA 1
ATOM 642 C C . ARG A 1 86 ? -12.792 -4.071 -12.996 1.00 95.75 86 ARG A C 1
ATOM 644 O O . ARG A 1 86 ? -11.968 -4.981 -13.071 1.00 95.75 86 ARG A O 1
ATOM 651 N N . PHE A 1 87 ? -13.369 -3.728 -11.843 1.00 94.00 87 PHE A N 1
ATOM 652 C CA . PHE A 1 87 ? -13.013 -4.309 -10.552 1.00 94.00 87 PHE A CA 1
ATOM 653 C C . PHE A 1 87 ? -14.237 -4.798 -9.772 1.00 94.00 87 PHE A C 1
ATOM 655 O O . PHE A 1 87 ? -15.254 -4.125 -9.662 1.00 94.00 87 PHE A O 1
ATOM 662 N N . ASN A 1 88 ? -14.090 -5.951 -9.116 1.00 94.25 88 ASN A N 1
ATOM 663 C CA . ASN A 1 88 ? -15.023 -6.417 -8.092 1.00 94.25 88 ASN A CA 1
ATOM 664 C C . ASN A 1 88 ? -14.359 -6.316 -6.712 1.00 94.25 88 ASN A C 1
ATOM 666 O O . ASN A 1 88 ? -13.590 -7.191 -6.307 1.00 94.25 88 ASN A O 1
ATOM 670 N N . LEU A 1 89 ? -14.612 -5.218 -5.996 1.00 92.38 89 LEU A N 1
ATOM 671 C CA . LEU A 1 89 ? -13.948 -4.940 -4.723 1.00 92.38 89 LEU A CA 1
ATOM 672 C C . LEU A 1 89 ? -14.640 -5.637 -3.538 1.00 92.38 89 LEU A C 1
ATOM 674 O O . LEU A 1 89 ? -15.763 -5.291 -3.161 1.00 92.38 89 LEU A O 1
ATOM 678 N N . LYS A 1 90 ? -13.909 -6.533 -2.862 1.00 92.69 90 LYS A N 1
ATOM 679 C CA . LYS A 1 90 ? -14.308 -7.165 -1.593 1.00 92.69 90 LYS A CA 1
ATOM 680 C C . LYS A 1 90 ? -13.459 -6.642 -0.431 1.00 92.69 90 LYS A C 1
ATOM 682 O O . LYS A 1 90 ? -12.237 -6.756 -0.435 1.00 92.69 90 LYS A O 1
ATOM 687 N N . VAL A 1 91 ? -14.108 -6.105 0.603 1.00 92.62 91 VAL A N 1
ATOM 688 C CA . VAL A 1 91 ? -13.430 -5.645 1.827 1.00 92.62 91 VAL A CA 1
ATOM 689 C C . VAL A 1 91 ? -13.380 -6.787 2.841 1.00 92.62 91 VAL A C 1
ATOM 691 O O . VAL A 1 91 ? -14.403 -7.155 3.410 1.00 92.62 91 VAL A O 1
ATOM 694 N N . LEU A 1 92 ? -12.187 -7.338 3.069 1.00 92.56 92 LEU A N 1
ATOM 695 C CA . LEU A 1 92 ? -11.966 -8.439 4.019 1.00 92.56 92 LEU A CA 1
ATOM 696 C C . LEU A 1 92 ? -11.632 -7.945 5.435 1.00 92.56 92 LEU A C 1
ATOM 698 O O . LEU A 1 92 ? -11.952 -8.602 6.422 1.00 92.56 92 LEU A O 1
ATOM 702 N N . GLY A 1 93 ? -10.971 -6.787 5.532 1.00 92.31 93 GLY A N 1
ATOM 703 C CA . GLY A 1 93 ? -10.421 -6.235 6.769 1.00 92.31 93 GLY A CA 1
ATOM 704 C C . GLY A 1 93 ? -11.084 -4.924 7.200 1.00 92.31 93 GLY A C 1
ATOM 705 O O . GLY A 1 93 ? -11.453 -4.106 6.359 1.00 92.31 93 GLY A O 1
ATOM 706 N N . LYS A 1 94 ? -11.175 -4.671 8.510 1.00 90.81 94 LYS A N 1
ATOM 707 C CA . LYS A 1 94 ? -11.713 -3.429 9.081 1.00 90.81 94 LYS A CA 1
ATOM 708 C C . LYS A 1 94 ? -10.848 -2.921 10.233 1.00 90.81 94 LYS A C 1
ATOM 710 O O . LYS A 1 94 ? -10.518 -3.654 11.162 1.00 90.81 94 LYS A O 1
ATOM 715 N N . LYS A 1 95 ? -10.536 -1.622 10.205 1.00 87.81 95 LYS A N 1
ATOM 716 C CA . LYS A 1 95 ? -9.869 -0.931 11.317 1.00 87.81 95 LYS A CA 1
ATOM 717 C C . LYS A 1 95 ? -10.736 -0.989 12.582 1.00 87.81 95 LYS A C 1
ATOM 719 O O . LYS A 1 95 ? -11.933 -0.723 12.516 1.00 87.81 95 LYS A O 1
ATOM 724 N N . GLY A 1 96 ? -10.117 -1.284 13.721 1.00 89.31 96 GLY A N 1
ATOM 725 C CA . GLY A 1 96 ? -10.772 -1.392 15.025 1.00 89.31 96 GLY A CA 1
ATOM 726 C C . GLY A 1 96 ? -11.527 -2.704 15.254 1.00 89.31 96 GLY A C 1
ATOM 727 O O . GLY A 1 96 ? -12.133 -2.863 16.309 1.00 89.31 96 GLY A O 1
ATOM 728 N N . ALA A 1 97 ? -11.507 -3.645 14.302 1.00 92.56 97 ALA A N 1
ATOM 729 C CA . ALA A 1 97 ? -12.031 -4.987 14.538 1.00 92.56 97 ALA A CA 1
ATOM 730 C C . ALA A 1 97 ? -11.242 -5.693 15.658 1.00 92.56 97 ALA A C 1
ATOM 732 O O . ALA A 1 97 ? -10.082 -5.344 15.891 1.00 92.56 97 ALA A O 1
ATOM 733 N N . PRO A 1 98 ? -11.803 -6.723 16.322 1.00 96.88 98 PRO A N 1
ATOM 734 C CA . PRO A 1 98 ? -11.087 -7.450 17.363 1.00 96.88 98 PRO A CA 1
ATOM 735 C C . PRO A 1 98 ? -9.713 -7.962 16.924 1.00 96.88 98 PRO A C 1
ATOM 737 O O . PRO A 1 98 ? -8.808 -7.938 17.742 1.00 96.88 98 PRO A O 1
ATOM 740 N N . TYR A 1 99 ? -9.514 -8.346 15.662 1.00 97.12 99 TYR A N 1
ATOM 741 C CA . TYR A 1 99 ? -8.211 -8.784 15.151 1.00 97.12 99 TYR A CA 1
ATOM 742 C C . TYR A 1 99 ? -7.237 -7.649 14.795 1.00 97.12 99 TYR A C 1
ATOM 744 O O . TYR A 1 99 ? -6.101 -7.920 14.425 1.00 97.12 99 TYR A O 1
ATOM 752 N N . ASP A 1 100 ? -7.634 -6.378 14.862 1.00 96.69 100 ASP A N 1
ATOM 753 C CA . ASP A 1 100 ? -6.844 -5.238 14.376 1.00 96.69 100 ASP A CA 1
ATOM 754 C C . ASP A 1 100 ? -5.732 -4.804 15.357 1.00 96.69 100 ASP A C 1
ATOM 756 O O . ASP A 1 100 ? -5.572 -3.631 15.706 1.00 96.69 100 ASP A O 1
ATOM 760 N N . ARG A 1 101 ? -4.955 -5.786 15.813 1.00 97.12 101 ARG A N 1
ATOM 761 C CA . ARG A 1 101 ? -3.852 -5.691 16.772 1.00 97.12 101 ARG A CA 1
ATOM 762 C C . ARG A 1 101 ? -2.692 -6.572 16.304 1.00 97.12 101 ARG A C 1
ATOM 764 O O . ARG A 1 101 ? -2.906 -7.571 15.618 1.00 97.12 101 ARG A O 1
ATOM 771 N N . TYR A 1 102 ? -1.463 -6.193 16.637 1.00 97.25 102 TYR A N 1
ATOM 772 C CA . TYR A 1 102 ? -0.289 -6.983 16.255 1.00 97.25 102 TYR A CA 1
ATOM 773 C C . TYR A 1 102 ? -0.245 -8.328 17.004 1.00 97.25 102 TYR A C 1
ATOM 775 O O . TYR A 1 102 ? -0.777 -8.414 18.114 1.00 97.25 102 TYR A O 1
ATOM 783 N N . PRO A 1 103 ? 0.376 -9.371 16.423 1.00 97.06 103 PRO A N 1
ATOM 784 C CA . PRO A 1 103 ? 0.559 -10.652 17.104 1.00 97.06 103 PRO A CA 1
ATOM 785 C C . PRO A 1 103 ? 1.569 -10.547 18.253 1.00 97.06 103 PRO A C 1
ATOM 787 O O . PRO A 1 103 ? 2.345 -9.596 18.312 1.00 97.06 103 PRO A O 1
ATOM 790 N N . GLU A 1 104 ? 1.582 -11.536 19.149 1.00 96.50 104 GLU A N 1
ATOM 791 C CA . GLU A 1 104 ? 2.413 -11.568 20.373 1.00 96.50 104 GLU A CA 1
ATOM 792 C C . GLU A 1 104 ? 3.916 -11.413 20.123 1.00 96.50 104 GLU A C 1
ATOM 794 O O . GLU A 1 104 ? 4.645 -10.945 20.992 1.00 96.50 104 GLU A O 1
ATOM 799 N N . SER A 1 105 ? 4.384 -11.750 18.921 1.00 94.38 105 SER A N 1
ATOM 800 C CA . SER A 1 105 ? 5.779 -11.559 18.523 1.00 94.38 105 SER A CA 1
ATOM 801 C C . SER A 1 105 ? 6.192 -10.087 18.371 1.00 94.38 105 SER A C 1
ATOM 803 O O . SER A 1 105 ? 7.381 -9.810 18.225 1.00 94.38 105 SER A O 1
ATOM 805 N N . TRP A 1 106 ? 5.245 -9.143 18.399 1.00 94.69 106 TRP A N 1
ATOM 806 C CA . TRP A 1 106 ? 5.485 -7.702 18.303 1.00 94.69 106 TRP A CA 1
ATOM 807 C C . TRP A 1 106 ? 5.469 -7.021 19.671 1.00 94.69 106 TRP A C 1
ATOM 809 O O . TRP A 1 106 ? 4.823 -7.473 20.616 1.00 94.69 106 TRP A O 1
ATOM 819 N N . GLU A 1 107 ? 6.131 -5.866 19.770 1.00 92.56 107 GLU A N 1
ATOM 820 C CA . GLU A 1 107 ? 6.040 -5.024 20.964 1.00 92.56 107 GLU A CA 1
ATOM 821 C C . GLU A 1 107 ? 4.579 -4.602 21.188 1.00 92.56 107 GLU A C 1
ATOM 823 O O . GLU A 1 107 ? 3.955 -4.012 20.303 1.00 92.56 107 GLU A O 1
ATOM 828 N N . LYS A 1 108 ? 4.029 -4.905 22.372 1.00 93.06 108 LYS A N 1
ATOM 829 C 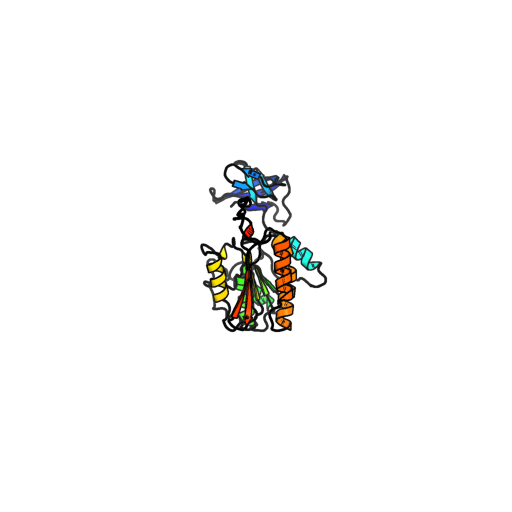CA . LYS A 1 108 ? 2.598 -4.718 22.700 1.00 93.06 108 LYS A CA 1
ATOM 830 C C . LYS A 1 108 ? 1.661 -5.528 21.796 1.00 93.06 108 LYS A C 1
ATOM 832 O O . LYS A 1 108 ? 0.520 -5.127 21.556 1.00 93.06 108 LYS A O 1
ATOM 837 N N . GLY A 1 109 ? 2.152 -6.658 21.294 1.00 95.62 109 GLY A N 1
ATOM 838 C CA . GLY A 1 109 ? 1.352 -7.672 20.635 1.00 95.62 109 GLY A CA 1
ATOM 839 C C . GLY A 1 109 ? 0.249 -8.224 21.535 1.00 95.62 109 GLY A C 1
ATOM 840 O O . GLY A 1 109 ? 0.188 -7.961 22.736 1.00 95.62 109 GLY A O 1
ATOM 841 N N . SER A 1 110 ? -0.663 -8.983 20.947 1.00 97.19 110 SER A N 1
ATOM 842 C CA . SER A 1 110 ? -1.763 -9.622 21.664 1.00 97.19 110 SER A CA 1
ATOM 843 C C . SER A 1 110 ? -1.998 -11.027 21.137 1.00 97.19 110 SER A C 1
ATOM 845 O O . SER A 1 110 ? -1.786 -11.289 19.948 1.00 97.19 110 SER A O 1
ATOM 847 N N . SER A 1 111 ? -2.491 -11.907 22.006 1.00 97.94 111 SER A N 1
ATOM 848 C CA . SER A 1 111 ? -3.003 -13.216 21.611 1.00 97.94 111 SER A CA 1
ATOM 849 C C . SER A 1 111 ? -4.172 -13.079 20.617 1.00 97.94 111 SER A C 1
ATOM 851 O O . SER A 1 111 ? -4.761 -11.994 20.491 1.00 97.94 111 SER A O 1
ATOM 853 N N . PRO A 1 112 ? -4.502 -14.142 19.861 1.00 97.88 112 PRO A N 1
ATOM 854 C CA . PRO A 1 112 ? -5.662 -14.144 18.980 1.00 97.88 112 PRO A CA 1
ATOM 855 C C . PRO A 1 112 ? -6.964 -13.729 19.700 1.00 97.88 112 PRO A C 1
ATOM 857 O O . PRO A 1 112 ? -7.168 -14.106 20.855 1.00 97.88 112 PRO A O 1
ATOM 860 N N . PRO A 1 113 ? -7.870 -12.987 19.034 1.00 98.06 113 PRO A N 1
ATOM 861 C CA . PRO A 1 113 ? -7.782 -12.562 17.638 1.00 98.06 113 PRO A CA 1
ATOM 862 C C . PRO A 1 113 ? -6.791 -11.403 17.430 1.00 98.06 113 PRO A C 1
ATOM 864 O O . PRO A 1 113 ? -6.845 -10.379 18.112 1.00 98.06 113 PRO A O 1
ATOM 867 N N . ASN A 1 114 ? -5.910 -11.545 16.438 1.00 98.06 114 ASN A N 1
ATOM 868 C CA . ASN A 1 114 ? -4.924 -10.548 16.016 1.00 98.06 114 ASN A CA 1
ATOM 869 C C . ASN A 1 114 ? -4.728 -10.601 14.485 1.00 98.06 114 ASN A C 1
ATOM 871 O O . ASN A 1 114 ? -5.348 -11.414 13.801 1.00 98.06 114 ASN A O 1
ATOM 875 N N . LEU A 1 115 ? -3.881 -9.732 13.926 1.00 97.88 115 LEU A N 1
ATOM 876 C CA . LEU A 1 115 ? -3.692 -9.639 12.472 1.00 97.88 115 LEU A CA 1
ATOM 877 C C . LEU A 1 115 ? -3.147 -10.933 11.852 1.00 97.88 115 LEU A C 1
ATOM 879 O O . LEU A 1 115 ? -3.422 -11.207 10.687 1.00 97.88 115 LEU A O 1
ATOM 883 N N . GLU A 1 116 ? -2.381 -11.716 12.612 1.00 97.44 116 GLU A N 1
ATOM 884 C CA . GLU A 1 116 ? -1.844 -12.996 12.155 1.00 97.44 116 GLU A CA 1
ATOM 885 C C . GLU A 1 116 ? -2.923 -14.085 12.132 1.00 97.44 116 GLU A C 1
ATOM 887 O O . GLU A 1 116 ? -3.061 -14.771 11.121 1.00 97.44 116 GLU A O 1
ATOM 892 N N . SER A 1 117 ? -3.737 -14.209 13.189 1.00 98.06 117 SER A N 1
ATOM 893 C CA . SER A 1 117 ? -4.857 -15.161 13.198 1.00 98.06 117 SER A CA 1
ATOM 894 C C . SER A 1 117 ? -5.896 -14.813 12.128 1.00 98.06 117 SER A C 1
ATOM 896 O O . SER A 1 117 ? -6.386 -15.700 11.438 1.00 98.06 117 SER A O 1
ATOM 898 N N . PHE A 1 118 ? -6.156 -13.519 11.920 1.00 98.19 118 PHE A N 1
ATOM 899 C CA . PHE A 1 118 ? -7.004 -13.031 10.833 1.00 98.19 118 PHE A CA 1
ATOM 900 C C . PHE A 1 118 ? -6.447 -13.393 9.453 1.00 98.19 118 PHE A C 1
ATOM 902 O O . PHE A 1 118 ? -7.188 -13.869 8.600 1.00 98.19 118 PHE A O 1
ATOM 909 N N . ALA A 1 119 ? -5.140 -13.228 9.223 1.00 97.88 119 ALA A N 1
ATOM 910 C CA . ALA A 1 119 ? -4.521 -13.674 7.977 1.00 97.88 119 ALA A CA 1
ATOM 911 C C . ALA A 1 119 ? -4.684 -15.192 7.774 1.00 97.88 119 ALA A C 1
ATOM 913 O O . ALA A 1 119 ? -4.997 -15.624 6.668 1.00 97.88 119 ALA A O 1
ATOM 914 N N . GLY A 1 120 ? -4.545 -15.987 8.840 1.00 97.81 120 GLY A N 1
ATOM 915 C CA . GLY A 1 120 ? -4.805 -17.430 8.817 1.00 97.81 120 GLY A CA 1
ATOM 916 C C . GLY A 1 120 ? -6.222 -17.786 8.367 1.00 97.81 120 GLY A C 1
ATOM 917 O O . GLY A 1 120 ? -6.392 -18.641 7.502 1.00 97.81 120 GLY A O 1
ATOM 918 N N . GLU A 1 121 ? -7.231 -17.086 8.886 1.00 97.75 121 GLU A N 1
ATOM 919 C CA . GLU A 1 121 ? -8.637 -17.259 8.490 1.00 97.75 121 GLU A CA 1
ATOM 920 C C . GLU A 1 121 ? -8.918 -16.836 7.041 1.00 97.75 121 GLU A C 1
ATOM 922 O O . GLU A 1 121 ? -9.843 -17.354 6.417 1.00 97.75 121 GLU A O 1
ATOM 927 N N . LEU A 1 122 ? -8.153 -15.887 6.494 1.00 97.62 122 LEU A N 1
ATOM 928 C CA . LEU A 1 122 ? -8.315 -15.444 5.108 1.00 97.62 122 LEU A CA 1
ATOM 929 C C . LEU A 1 122 ? -7.696 -16.408 4.095 1.00 97.62 122 LEU A C 1
ATOM 931 O O . LEU A 1 122 ? -8.185 -16.481 2.974 1.00 97.62 122 LEU A O 1
ATOM 935 N N . VAL A 1 123 ? -6.647 -17.152 4.459 1.00 96.19 123 VAL A N 1
ATOM 936 C CA . VAL A 1 123 ? -5.988 -18.098 3.537 1.00 96.19 123 VAL A CA 1
ATOM 937 C C . VAL A 1 123 ? -6.937 -19.205 3.061 1.00 96.19 123 VAL A C 1
ATOM 939 O O . VAL A 1 123 ? -6.777 -19.706 1.951 1.00 96.19 123 VAL A O 1
ATOM 942 N N . SER A 1 124 ? -7.928 -19.584 3.870 1.00 93.44 124 SER A N 1
ATOM 943 C CA . SER A 1 124 ? -8.951 -20.566 3.486 1.00 93.44 124 SER A CA 1
ATOM 944 C C . SER A 1 124 ? -10.088 -19.977 2.643 1.00 93.44 124 SER A C 1
ATOM 946 O O . SER A 1 124 ? -10.976 -20.712 2.215 1.00 93.44 124 SER A O 1
ATOM 948 N N . GLN A 1 125 ? -10.081 -18.665 2.407 1.00 94.38 125 GLN A N 1
ATOM 949 C CA . GLN A 1 125 ? -11.076 -17.963 1.607 1.00 94.38 125 GLN A CA 1
ATOM 950 C C . GLN A 1 125 ? -10.517 -17.624 0.225 1.00 94.38 125 GLN A C 1
ATOM 952 O O . GLN A 1 125 ? -9.310 -17.629 -0.009 1.00 94.38 125 GLN A O 1
ATOM 957 N N . ASP A 1 126 ? -11.410 -17.263 -0.693 1.00 93.19 126 ASP A N 1
ATOM 958 C CA . ASP A 1 126 ? -11.002 -16.634 -1.943 1.00 93.19 126 ASP A CA 1
ATOM 959 C C . ASP A 1 126 ? -10.463 -15.218 -1.669 1.00 93.19 126 ASP A C 1
ATOM 961 O O . ASP A 1 126 ? -11.213 -14.305 -1.291 1.00 93.19 126 ASP A O 1
ATOM 965 N N . LEU A 1 127 ? -9.143 -15.071 -1.825 1.00 93.88 127 LEU A N 1
ATOM 966 C CA . LEU A 1 127 ? -8.405 -13.814 -1.699 1.00 93.88 127 LEU A CA 1
ATOM 967 C C . LEU A 1 127 ? -8.570 -12.903 -2.927 1.00 93.88 127 LEU A C 1
ATOM 969 O O . LEU A 1 127 ? -8.191 -11.734 -2.859 1.00 93.88 127 LEU A O 1
ATOM 973 N N . GLY A 1 128 ? -9.127 -13.420 -4.026 1.00 95.06 128 GLY A N 1
ATOM 974 C CA . GLY A 1 128 ? -9.223 -12.732 -5.306 1.00 95.06 128 GLY A CA 1
ATOM 975 C C . GLY A 1 128 ? -7.896 -12.664 -6.067 1.00 95.06 128 GLY A C 1
ATOM 976 O O . GLY A 1 128 ? -6.886 -13.270 -5.704 1.00 95.06 128 GLY A O 1
ATOM 977 N N . GLU A 1 129 ? -7.899 -11.902 -7.161 1.00 96.25 129 GLU A N 1
ATOM 978 C CA . GLU A 1 129 ? -6.751 -11.799 -8.071 1.00 96.25 129 GLU A CA 1
ATOM 979 C C . GLU A 1 129 ? -5.726 -10.735 -7.672 1.00 96.25 129 GLU A C 1
ATOM 981 O O . GLU A 1 129 ? -4.597 -10.774 -8.159 1.00 96.25 129 GLU A O 1
ATOM 986 N N . LEU A 1 130 ? -6.100 -9.799 -6.797 1.00 97.69 130 LEU A N 1
ATOM 987 C CA . LEU A 1 130 ? -5.284 -8.671 -6.354 1.00 97.69 130 LEU A CA 1
ATOM 988 C C . LEU A 1 130 ? -5.562 -8.338 -4.892 1.00 97.69 130 LEU A C 1
ATOM 990 O O . LEU A 1 130 ? -6.694 -8.430 -4.423 1.00 97.69 130 LEU A O 1
ATOM 994 N N . LEU A 1 131 ? -4.536 -7.849 -4.201 1.00 98.38 131 LEU A N 1
ATOM 995 C CA . LEU A 1 131 ? -4.629 -7.403 -2.817 1.00 98.38 131 LEU A CA 1
ATOM 996 C C . LEU A 1 131 ? -4.322 -5.909 -2.689 1.00 98.38 131 LEU A C 1
ATOM 998 O O . LEU A 1 131 ? -3.362 -5.398 -3.265 1.00 98.38 131 LEU A O 1
ATOM 1002 N N . ILE A 1 132 ? -5.097 -5.218 -1.851 1.00 98.00 132 ILE A N 1
ATOM 1003 C CA . ILE A 1 132 ? -4.790 -3.862 -1.382 1.00 98.00 132 ILE A CA 1
ATOM 1004 C C . ILE A 1 132 ? -4.564 -3.938 0.119 1.00 98.00 132 ILE A C 1
ATOM 1006 O O . ILE A 1 132 ? -5.474 -4.271 0.881 1.00 98.00 132 ILE A O 1
ATOM 1010 N N . LEU A 1 133 ? -3.350 -3.620 0.560 1.00 97.62 133 LEU A N 1
ATOM 1011 C CA . LEU A 1 133 ? -2.988 -3.673 1.969 1.00 97.62 133 LEU A CA 1
ATOM 1012 C C . LEU A 1 133 ? -2.564 -2.296 2.465 1.00 97.62 133 LEU A C 1
ATOM 1014 O O . LEU A 1 133 ? -1.670 -1.652 1.920 1.00 97.62 133 LEU A O 1
ATOM 1018 N N . GLY A 1 134 ? -3.185 -1.866 3.562 1.00 95.81 134 GLY A N 1
ATOM 1019 C CA . GLY A 1 134 ? -2.673 -0.754 4.353 1.00 95.81 134 GLY A CA 1
ATOM 1020 C C . GLY A 1 134 ? -1.390 -1.127 5.100 1.00 95.81 134 GLY A C 1
ATOM 1021 O O . GLY A 1 134 ? -0.996 -2.290 5.152 1.00 95.81 134 GLY A O 1
ATOM 1022 N N . SER A 1 135 ? -0.806 -0.142 5.776 1.00 92.94 135 SER A N 1
ATOM 1023 C CA . SER A 1 135 ? 0.406 -0.254 6.601 1.00 92.94 135 SER A CA 1
ATOM 1024 C C . SER A 1 135 ? 0.492 -1.547 7.447 1.00 92.94 135 SER A C 1
ATOM 1026 O O . SER A 1 135 ? 1.362 -2.382 7.195 1.00 92.94 135 SER A O 1
ATOM 1028 N N . ARG A 1 136 ? -0.457 -1.781 8.368 1.00 94.81 136 ARG A N 1
ATOM 1029 C CA . ARG A 1 136 ? -0.501 -2.995 9.214 1.00 94.81 136 ARG A CA 1
ATOM 1030 C C . ARG A 1 136 ? -0.712 -4.292 8.431 1.00 94.81 136 ARG A C 1
ATOM 1032 O O . ARG A 1 136 ? -0.127 -5.320 8.765 1.00 94.81 136 ARG A O 1
ATOM 1039 N N . GLY A 1 137 ? -1.507 -4.238 7.362 1.00 96.94 137 GLY A N 1
ATOM 1040 C CA . GLY A 1 137 ? -1.692 -5.371 6.454 1.00 96.94 137 GLY A CA 1
ATOM 1041 C C . GLY A 1 137 ? -0.381 -5.760 5.769 1.00 96.94 137 GLY A C 1
ATOM 1042 O O . GLY A 1 137 ? -0.024 -6.931 5.743 1.00 96.94 137 GLY A O 1
ATOM 1043 N N . GLY A 1 138 ? 0.391 -4.779 5.299 1.00 96.75 138 GLY A N 1
ATOM 1044 C CA . GLY A 1 138 ? 1.722 -5.006 4.736 1.00 96.75 138 GLY A CA 1
ATOM 1045 C C . GLY A 1 138 ? 2.740 -5.514 5.762 1.00 96.75 138 GLY A C 1
ATOM 1046 O O . GLY A 1 138 ? 3.636 -6.273 5.413 1.00 96.75 138 GLY A O 1
ATOM 1047 N N . GLN A 1 139 ? 2.612 -5.123 7.030 1.00 95.81 139 GLN A N 1
ATOM 1048 C CA . GLN A 1 139 ? 3.524 -5.554 8.094 1.00 95.81 139 GLN A CA 1
ATOM 1049 C C . GLN A 1 139 ? 3.309 -7.000 8.545 1.00 95.81 139 GLN A C 1
ATOM 1051 O O . GLN A 1 139 ? 4.292 -7.661 8.876 1.00 95.81 139 GLN A O 1
ATOM 1056 N N . VAL A 1 140 ? 2.056 -7.469 8.578 1.00 96.94 140 VAL A N 1
ATOM 1057 C CA . VAL A 1 140 ? 1.694 -8.771 9.169 1.00 96.94 140 VAL A CA 1
ATOM 1058 C C . VAL A 1 140 ? 0.995 -9.690 8.168 1.00 96.94 140 VAL A C 1
ATOM 1060 O O . VAL A 1 140 ? 1.441 -10.813 7.955 1.00 96.94 140 VAL A O 1
ATOM 1063 N N . VAL A 1 141 ? -0.075 -9.216 7.526 1.00 97.75 141 VAL A N 1
ATOM 1064 C CA . VAL A 1 141 ? -0.979 -10.052 6.716 1.00 97.75 141 VAL A CA 1
ATOM 1065 C C . VAL A 1 141 ? -0.326 -10.519 5.414 1.00 97.75 141 VAL A C 1
ATOM 1067 O O . VAL A 1 141 ? -0.293 -11.714 5.143 1.00 97.75 141 VAL A O 1
ATOM 1070 N N . LEU A 1 142 ? 0.250 -9.612 4.618 1.00 97.81 142 LEU A N 1
ATOM 1071 C CA . LEU A 1 142 ? 0.943 -9.997 3.380 1.00 97.81 142 LEU A CA 1
ATOM 1072 C C . LEU A 1 142 ? 2.147 -10.923 3.653 1.00 97.81 142 LEU A C 1
ATOM 1074 O O . LEU A 1 142 ? 2.277 -11.941 2.978 1.00 97.81 142 LEU A O 1
ATOM 1078 N N . PRO A 1 143 ? 2.989 -10.648 4.666 1.00 97.19 143 PRO A N 1
ATOM 1079 C CA . PRO A 1 143 ? 4.026 -11.573 5.107 1.00 97.19 143 PRO A CA 1
ATOM 1080 C C . PRO A 1 143 ? 3.519 -12.965 5.482 1.00 97.19 143 PRO A C 1
ATOM 1082 O O . PRO A 1 143 ? 4.124 -13.967 5.101 1.00 97.19 143 PRO A O 1
ATOM 1085 N N . TYR A 1 144 ? 2.388 -13.039 6.183 1.00 97.06 144 TYR A N 1
ATOM 1086 C CA . TYR A 1 144 ? 1.737 -14.310 6.470 1.00 97.06 144 TYR A CA 1
ATOM 1087 C C . TYR A 1 144 ? 1.340 -15.037 5.178 1.00 97.06 144 TYR A C 1
ATOM 1089 O O . TYR A 1 144 ? 1.670 -16.210 5.012 1.00 97.06 144 TYR A O 1
ATOM 1097 N N . PHE A 1 145 ? 0.708 -14.338 4.229 1.00 97.94 145 PHE A N 1
ATOM 1098 C CA . PHE A 1 145 ? 0.352 -14.916 2.932 1.00 97.94 145 PHE A CA 1
ATOM 1099 C C . PHE A 1 145 ? 1.576 -15.421 2.176 1.00 97.94 145 PHE A C 1
ATOM 1101 O O . PHE A 1 145 ? 1.556 -16.544 1.696 1.00 97.94 145 PHE A O 1
ATOM 1108 N N . TRP A 1 146 ? 2.667 -14.659 2.107 1.00 97.50 146 TRP A N 1
ATOM 1109 C CA . TRP A 1 146 ? 3.908 -15.126 1.482 1.00 97.50 146 TRP A CA 1
ATOM 1110 C C . TRP A 1 146 ? 4.469 -16.388 2.129 1.00 97.50 146 TRP A C 1
ATOM 1112 O O . TRP A 1 146 ? 4.916 -17.285 1.420 1.00 97.50 146 TRP A O 1
ATOM 1122 N N . ARG A 1 147 ? 4.410 -16.492 3.459 1.00 96.12 147 ARG A N 1
ATOM 1123 C CA . ARG A 1 147 ? 4.877 -17.682 4.175 1.00 96.12 147 ARG A CA 1
ATOM 1124 C C . ARG A 1 147 ? 4.039 -18.922 3.860 1.00 96.12 147 ARG A C 1
ATOM 1126 O O . ARG A 1 147 ? 4.600 -20.005 3.753 1.00 96.12 147 ARG A O 1
ATOM 1133 N N . VAL A 1 148 ? 2.721 -18.770 3.739 1.00 96.69 148 VAL A N 1
ATOM 1134 C CA . VAL A 1 148 ? 1.797 -19.905 3.570 1.00 96.69 148 VAL A CA 1
ATOM 1135 C C . VAL A 1 148 ? 1.553 -20.256 2.098 1.00 96.69 148 VAL A C 1
ATOM 1137 O O . VAL A 1 148 ? 1.467 -21.430 1.751 1.00 96.69 148 VAL A O 1
ATOM 1140 N N . LEU A 1 149 ? 1.460 -19.257 1.221 1.00 97.00 149 LEU A N 1
ATOM 1141 C CA . LEU A 1 149 ? 1.106 -19.411 -0.194 1.00 97.00 149 LEU A CA 1
ATOM 1142 C C . LEU A 1 149 ? 2.311 -19.301 -1.140 1.00 97.00 149 LEU A C 1
ATOM 1144 O O . LEU A 1 149 ? 2.235 -19.760 -2.282 1.00 97.00 149 LEU A O 1
ATOM 1148 N N . GLY A 1 150 ? 3.422 -18.702 -0.701 1.00 96.19 150 GLY A N 1
ATOM 1149 C CA . GLY A 1 150 ? 4.617 -18.514 -1.523 1.00 96.19 150 GLY A CA 1
ATOM 1150 C C . GLY A 1 150 ? 4.321 -17.747 -2.813 1.00 96.19 150 GLY A C 1
ATOM 1151 O O . GLY A 1 150 ? 3.768 -16.649 -2.795 1.00 96.19 150 GLY A O 1
ATOM 1152 N N . SER A 1 151 ? 4.672 -18.344 -3.954 1.00 95.25 151 SER A N 1
ATOM 1153 C CA . SER A 1 151 ? 4.432 -17.776 -5.288 1.00 95.25 151 SER A CA 1
ATOM 1154 C C . SER A 1 151 ? 2.954 -17.693 -5.680 1.00 95.25 151 SER A C 1
ATOM 1156 O O . SER A 1 1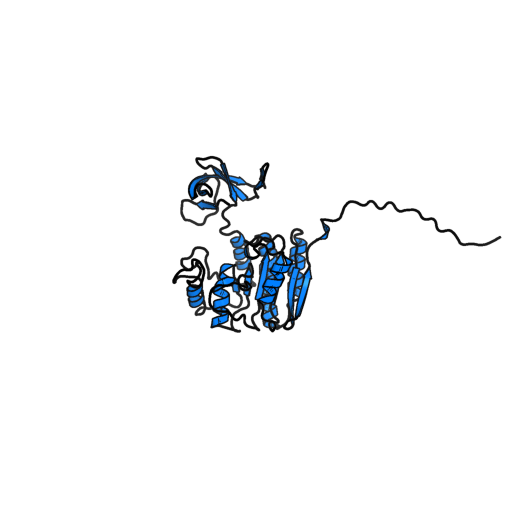51 ? 2.626 -17.005 -6.644 1.00 95.25 151 SER A O 1
ATOM 1158 N N . LYS A 1 152 ? 2.055 -18.369 -4.949 1.00 96.56 152 LYS A N 1
ATOM 1159 C CA . LYS A 1 152 ? 0.608 -18.314 -5.196 1.00 96.56 152 LYS A CA 1
ATOM 1160 C C . LYS A 1 152 ? -0.056 -17.072 -4.599 1.00 96.56 152 LYS A C 1
ATOM 1162 O O . LYS A 1 152 ? -1.223 -16.831 -4.896 1.00 96.56 152 LYS A O 1
ATOM 1167 N N . THR A 1 153 ? 0.645 -16.287 -3.776 1.00 98.12 153 THR A N 1
ATOM 1168 C CA . THR A 1 153 ? 0.099 -15.033 -3.239 1.00 98.12 153 THR A CA 1
ATOM 1169 C C . THR A 1 153 ? -0.281 -14.090 -4.390 1.00 98.12 153 THR A C 1
ATOM 1171 O O . THR A 1 153 ? 0.562 -13.833 -5.256 1.00 98.12 153 THR A O 1
ATOM 1174 N N . PRO A 1 154 ? -1.518 -13.556 -4.430 1.00 98.25 154 PRO A N 1
ATOM 1175 C CA . PRO A 1 154 ? -1.909 -12.604 -5.465 1.00 98.25 154 PRO A CA 1
ATOM 1176 C C . PRO A 1 154 ? -1.039 -11.334 -5.435 1.00 98.25 154 PRO A C 1
ATOM 1178 O O . PRO A 1 154 ? -0.528 -10.973 -4.368 1.00 98.25 154 PRO A O 1
ATOM 1181 N N . PRO A 1 155 ? -0.869 -10.630 -6.571 1.00 98.56 155 PRO A N 1
ATOM 1182 C CA . PRO A 1 155 ? -0.183 -9.349 -6.592 1.00 98.56 155 PRO A CA 1
ATOM 1183 C C . PRO A 1 155 ? -0.771 -8.358 -5.593 1.00 98.56 155 PRO A C 1
ATOM 1185 O O . PRO A 1 155 ? -1.980 -8.343 -5.358 1.00 98.56 155 PRO A O 1
ATOM 1188 N N . ALA A 1 156 ? 0.081 -7.506 -5.029 1.00 98.62 156 ALA A N 1
ATOM 1189 C CA . ALA A 1 156 ? -0.314 -6.633 -3.932 1.00 98.62 156 ALA A CA 1
ATOM 1190 C C . ALA A 1 156 ? 0.117 -5.178 -4.137 1.00 98.62 156 ALA A C 1
ATOM 1192 O O . ALA A 1 156 ? 1.290 -4.899 -4.387 1.00 98.62 156 ALA A O 1
ATOM 1193 N N . VAL A 1 157 ? -0.815 -4.243 -3.927 1.00 98.62 157 VAL A N 1
ATOM 1194 C CA . VAL A 1 157 ? -0.490 -2.846 -3.610 1.00 98.62 157 VAL A CA 1
ATOM 1195 C C . VAL A 1 157 ? -0.332 -2.728 -2.097 1.00 98.62 157 VAL A C 1
ATOM 1197 O O . VAL A 1 157 ? -1.254 -3.054 -1.344 1.00 98.62 157 VAL A O 1
ATOM 1200 N N . VAL A 1 158 ? 0.816 -2.233 -1.637 1.00 98.31 158 VAL A N 1
ATOM 1201 C CA . VAL A 1 158 ? 1.110 -2.038 -0.212 1.00 98.31 158 VAL A CA 1
ATOM 1202 C C . VAL A 1 158 ? 1.313 -0.559 0.081 1.00 98.31 158 VAL A C 1
ATOM 1204 O O . VAL A 1 158 ? 2.341 0.037 -0.247 1.00 98.31 158 VAL A O 1
ATOM 1207 N N . ILE A 1 159 ? 0.335 0.033 0.756 1.00 97.56 159 ILE A N 1
ATOM 1208 C CA . ILE A 1 159 ? 0.380 1.427 1.190 1.00 97.56 159 ILE A CA 1
ATOM 1209 C C . ILE A 1 159 ? 1.322 1.543 2.394 1.00 97.56 159 ILE A C 1
ATOM 1211 O O . ILE A 1 159 ? 1.188 0.804 3.374 1.00 97.56 159 ILE A O 1
ATOM 1215 N N . ASN A 1 160 ? 2.262 2.486 2.315 1.00 96.00 160 ASN A N 1
ATOM 1216 C CA . ASN A 1 160 ? 3.366 2.731 3.252 1.00 96.00 160 ASN A CA 1
ATOM 1217 C C . ASN A 1 160 ? 4.412 1.608 3.319 1.00 96.00 160 ASN A C 1
ATOM 1219 O O . ASN A 1 160 ? 5.278 1.627 4.185 1.00 96.00 160 ASN A O 1
ATOM 1223 N N . GLY A 1 161 ? 4.332 0.601 2.441 1.00 93.94 161 GLY A N 1
ATOM 1224 C CA . GLY A 1 161 ? 5.364 -0.432 2.311 1.00 93.94 161 GLY A CA 1
ATOM 1225 C C . GLY A 1 161 ? 5.704 -1.185 3.597 1.00 93.94 161 GLY A C 1
ATOM 1226 O O . GLY A 1 161 ? 6.865 -1.512 3.824 1.00 93.94 161 GLY A O 1
ATOM 1227 N N . GLY A 1 162 ? 4.712 -1.496 4.437 1.00 94.38 162 GLY A N 1
ATOM 1228 C CA . GLY A 1 162 ? 4.925 -2.203 5.707 1.00 94.38 162 GLY A CA 1
ATOM 1229 C C . GLY A 1 162 ? 5.700 -3.528 5.591 1.00 94.38 162 GLY A C 1
ATOM 1230 O O . GLY A 1 162 ? 6.378 -3.936 6.533 1.00 94.38 162 GLY A O 1
ATOM 1231 N N . CYS A 1 163 ? 5.653 -4.178 4.423 1.00 95.44 163 CYS A N 1
ATOM 1232 C CA . CYS A 1 163 ? 6.399 -5.403 4.130 1.00 95.44 163 CYS A CA 1
ATOM 1233 C C . CYS A 1 163 ? 7.901 -5.172 3.886 1.00 95.44 163 CYS A C 1
ATOM 1235 O O . CYS A 1 163 ? 8.683 -6.112 3.999 1.00 95.44 163 CYS A O 1
ATOM 1237 N N . ALA A 1 164 ? 8.307 -3.934 3.594 1.00 95.62 164 ALA A N 1
ATOM 1238 C CA . ALA A 1 164 ? 9.674 -3.523 3.284 1.00 95.62 164 ALA A CA 1
ATOM 1239 C C . ALA A 1 164 ? 10.384 -2.853 4.480 1.00 95.62 164 ALA A C 1
ATOM 1241 O O . ALA A 1 164 ? 11.336 -2.089 4.317 1.00 95.62 164 ALA A O 1
ATOM 1242 N N . MET A 1 165 ? 9.932 -3.134 5.706 1.00 91.94 165 MET A N 1
ATOM 1243 C CA . MET A 1 165 ? 10.586 -2.679 6.933 1.00 91.94 165 MET A CA 1
ATOM 1244 C C . MET A 1 165 ? 11.693 -3.661 7.352 1.00 91.94 165 MET A C 1
ATOM 1246 O O . MET A 1 165 ? 11.424 -4.840 7.580 1.00 91.94 165 MET A O 1
ATOM 1250 N N . LYS A 1 166 ? 12.929 -3.167 7.524 1.00 85.00 166 LYS A N 1
ATOM 1251 C CA . LYS A 1 166 ? 14.094 -3.992 7.913 1.00 85.00 166 LYS A CA 1
ATOM 1252 C C . LYS A 1 166 ? 13.971 -4.639 9.292 1.00 85.00 166 LYS A C 1
ATOM 1254 O O . LYS A 1 166 ? 14.419 -5.759 9.495 1.00 85.00 166 LYS A O 1
ATOM 1259 N N . LYS A 1 167 ? 13.410 -3.913 10.261 1.00 82.12 167 LYS A N 1
ATOM 1260 C CA . LYS A 1 167 ? 13.278 -4.363 11.653 1.00 82.12 167 LYS A CA 1
ATOM 1261 C C . LYS A 1 167 ? 11.826 -4.721 11.934 1.00 82.12 167 LYS A C 1
ATOM 1263 O O . LYS A 1 167 ? 11.099 -3.923 12.520 1.00 82.12 167 LYS A O 1
ATOM 1268 N N . ARG A 1 168 ? 11.397 -5.894 11.467 1.00 82.94 168 ARG A N 1
ATOM 1269 C CA . ARG A 1 168 ? 10.086 -6.452 11.818 1.00 82.94 168 ARG A CA 1
ATOM 1270 C C . ARG A 1 168 ? 10.255 -7.499 12.915 1.00 82.94 168 ARG A C 1
ATOM 1272 O O . ARG A 1 168 ? 11.069 -8.402 12.734 1.00 82.94 168 ARG A O 1
ATOM 1279 N N . PRO A 1 169 ? 9.518 -7.384 14.030 1.00 82.50 169 PRO A N 1
ATOM 1280 C CA . PRO A 1 169 ? 9.395 -8.477 14.979 1.00 82.50 169 PRO A CA 1
ATOM 1281 C C . PRO A 1 169 ? 8.709 -9.687 14.332 1.00 82.50 169 PRO A C 1
ATOM 1283 O O . PRO A 1 169 ? 7.884 -9.536 13.426 1.00 82.50 169 PRO A O 1
ATOM 1286 N N . GLY A 1 170 ? 9.031 -10.882 14.822 1.00 79.38 170 GLY A N 1
ATOM 1287 C CA . GLY A 1 170 ? 8.455 -12.135 14.341 1.00 79.38 170 GLY A CA 1
ATOM 1288 C C . GLY A 1 170 ? 9.341 -12.904 13.355 1.00 79.38 170 GLY A C 1
ATOM 1289 O O . GLY A 1 170 ? 10.505 -12.555 13.147 1.00 79.38 170 GLY A O 1
ATOM 1290 N N . PRO A 1 171 ? 8.817 -14.005 12.789 1.00 76.50 171 PRO A N 1
ATOM 1291 C CA . PRO A 1 171 ? 9.585 -14.881 11.916 1.00 76.50 171 PRO A CA 1
ATOM 1292 C C . PRO A 1 171 ? 10.032 -14.148 10.650 1.00 76.50 171 PRO A C 1
ATOM 1294 O O . PRO A 1 171 ? 9.275 -13.370 10.057 1.00 76.50 171 PRO A O 1
ATOM 1297 N N . ALA A 1 172 ? 11.260 -14.446 10.215 1.00 77.75 172 ALA A N 1
ATOM 1298 C CA . ALA A 1 172 ? 11.777 -13.971 8.943 1.00 77.75 172 ALA A CA 1
ATOM 1299 C C . ALA A 1 172 ? 10.780 -14.343 7.842 1.00 77.75 172 ALA A C 1
ATOM 1301 O O . ALA A 1 172 ? 10.441 -15.508 7.636 1.00 77.75 172 ALA A O 1
ATOM 1302 N N . THR A 1 173 ? 10.249 -13.322 7.185 1.00 77.75 173 THR A N 1
ATOM 1303 C CA . THR A 1 173 ? 9.332 -13.527 6.076 1.00 77.75 173 THR A CA 1
ATOM 1304 C C . THR A 1 173 ? 10.135 -13.506 4.796 1.00 77.75 173 THR A C 1
ATOM 1306 O O . THR A 1 173 ? 10.708 -12.474 4.447 1.00 77.75 173 THR A O 1
ATOM 1309 N N . ASN A 1 174 ? 10.116 -14.624 4.080 1.00 89.19 174 ASN A N 1
ATOM 1310 C CA . ASN A 1 174 ? 10.693 -14.709 2.750 1.00 89.19 174 ASN A CA 1
ATOM 1311 C C . ASN A 1 174 ? 9.724 -14.060 1.760 1.00 89.19 174 ASN A C 1
ATOM 1313 O O . ASN A 1 174 ? 8.673 -14.622 1.456 1.00 89.19 174 ASN A O 1
ATOM 1317 N N . TRP A 1 175 ? 10.064 -12.860 1.290 1.00 94.81 175 TRP A N 1
ATOM 1318 C CA . TRP A 1 175 ? 9.396 -12.246 0.145 1.00 94.81 175 TRP A CA 1
ATOM 1319 C C . TRP A 1 175 ? 9.634 -13.158 -1.075 1.00 94.81 175 TRP A C 1
ATOM 1321 O O . TRP A 1 175 ? 10.790 -13.387 -1.429 1.00 94.81 175 TRP A O 1
ATOM 1331 N N . PRO A 1 176 ? 8.593 -13.726 -1.711 1.00 96.88 176 PRO A N 1
ATOM 1332 C CA . PRO A 1 176 ? 8.778 -14.654 -2.818 1.00 96.88 176 PRO A CA 1
ATOM 1333 C C . PRO A 1 176 ? 9.398 -13.953 -4.027 1.00 96.88 176 PRO A C 1
ATOM 1335 O O . PRO A 1 176 ? 8.942 -12.886 -4.434 1.00 96.88 176 PRO A O 1
ATOM 1338 N N . VAL A 1 177 ? 10.389 -14.581 -4.657 1.00 96.88 177 VAL A N 1
ATOM 1339 C CA . VAL A 1 177 ? 11.065 -14.035 -5.848 1.00 96.88 177 VAL A CA 1
ATOM 1340 C C . VAL A 1 177 ? 10.074 -13.697 -6.969 1.00 96.88 177 VAL A C 1
ATOM 1342 O O . VAL A 1 177 ? 10.237 -12.686 -7.638 1.00 96.88 177 VAL A O 1
ATOM 1345 N N . SER A 1 178 ? 8.999 -14.472 -7.119 1.00 96.75 178 SER A N 1
ATOM 1346 C CA . SER A 1 178 ? 7.955 -14.246 -8.127 1.00 96.75 178 SER A CA 1
ATOM 1347 C C . SER A 1 178 ? 6.804 -13.339 -7.667 1.00 96.75 178 SER A C 1
ATOM 1349 O O . SER A 1 178 ? 5.802 -13.229 -8.372 1.00 96.75 178 SER A O 1
ATOM 1351 N N . ALA A 1 179 ? 6.859 -12.764 -6.461 1.00 97.44 179 ALA A N 1
ATOM 1352 C CA . ALA A 1 179 ? 5.776 -11.922 -5.965 1.00 97.44 179 ALA A CA 1
ATOM 1353 C C . ALA A 1 179 ? 5.728 -10.604 -6.745 1.00 97.44 179 ALA A C 1
ATOM 1355 O O . ALA A 1 179 ? 6.705 -9.850 -6.777 1.00 97.44 179 ALA A O 1
ATOM 1356 N N . VAL A 1 180 ? 4.567 -10.298 -7.320 1.00 98.12 180 VAL A N 1
ATOM 1357 C CA . VAL A 1 180 ? 4.326 -9.028 -8.009 1.00 98.12 180 VAL A CA 1
ATOM 1358 C C . VAL A 1 180 ? 3.820 -8.009 -6.991 1.00 98.12 180 VAL A C 1
ATOM 1360 O O . VAL A 1 180 ? 2.759 -8.197 -6.398 1.00 98.12 180 VAL A O 1
ATOM 1363 N N . THR A 1 181 ? 4.585 -6.952 -6.730 1.00 98.44 181 THR A N 1
ATOM 1364 C CA . THR A 1 181 ? 4.285 -6.029 -5.623 1.00 98.44 181 THR A CA 1
ATOM 1365 C C . THR A 1 181 ? 4.483 -4.579 -6.033 1.00 98.44 181 THR A C 1
ATOM 1367 O O . THR A 1 181 ? 5.467 -4.226 -6.674 1.00 98.44 181 THR A O 1
ATOM 1370 N N . PHE A 1 182 ? 3.567 -3.713 -5.611 1.00 98.69 182 PHE A N 1
ATOM 1371 C CA . PHE A 1 182 ? 3.673 -2.274 -5.795 1.00 98.69 182 PHE A CA 1
ATOM 1372 C C . PHE A 1 182 ? 3.645 -1.581 -4.430 1.00 98.69 182 PHE A C 1
ATOM 1374 O O . PHE A 1 182 ? 2.640 -1.622 -3.721 1.00 98.69 182 PHE A O 1
ATOM 1381 N N . LEU A 1 183 ? 4.738 -0.922 -4.047 1.00 98.62 183 LEU A N 1
ATOM 1382 C CA . LEU A 1 183 ? 4.819 -0.142 -2.813 1.00 98.62 183 LEU A CA 1
ATOM 1383 C C . LEU A 1 183 ? 4.454 1.319 -3.092 1.00 98.62 183 LEU A C 1
ATOM 1385 O O . LEU A 1 183 ? 5.088 1.965 -3.922 1.00 98.62 183 LEU A O 1
ATOM 1389 N N . LEU A 1 184 ? 3.475 1.860 -2.369 1.00 98.56 184 LEU A N 1
ATOM 1390 C CA . LEU A 1 184 ? 3.186 3.296 -2.363 1.00 98.56 184 LEU A CA 1
ATOM 1391 C C . LEU A 1 184 ? 3.760 3.903 -1.081 1.00 98.56 184 LEU A C 1
ATOM 1393 O O . LEU A 1 184 ? 3.242 3.641 0.004 1.00 98.56 184 LEU A O 1
ATOM 1397 N N . LEU A 1 185 ? 4.836 4.681 -1.194 1.00 98.38 185 LEU A N 1
ATOM 1398 C CA . LEU A 1 185 ? 5.572 5.244 -0.060 1.00 98.38 185 LEU A CA 1
ATOM 1399 C C . LEU A 1 185 ? 5.411 6.761 0.009 1.00 98.38 185 LEU A C 1
ATOM 1401 O O . LEU A 1 185 ? 5.506 7.447 -1.008 1.00 98.38 185 LEU A O 1
ATOM 1405 N N . GLY A 1 186 ? 5.243 7.288 1.223 1.00 97.31 186 GLY A N 1
ATOM 1406 C CA . GLY A 1 186 ? 5.144 8.727 1.451 1.00 97.31 186 GLY A CA 1
ATOM 1407 C C . GLY A 1 186 ? 6.408 9.361 2.021 1.00 97.31 186 GLY A C 1
ATOM 1408 O O . GLY A 1 186 ? 7.057 8.807 2.908 1.00 97.31 186 GLY A O 1
ATOM 1409 N N . GLY A 1 187 ? 6.739 10.568 1.563 1.00 96.19 187 GLY A N 1
ATOM 1410 C CA . GLY A 1 187 ? 7.825 11.374 2.125 1.00 96.19 187 GLY A CA 1
ATOM 1411 C C . GLY A 1 187 ? 7.537 11.879 3.541 1.00 96.19 187 GLY A C 1
ATOM 1412 O O . GLY A 1 187 ? 8.467 12.137 4.304 1.00 96.19 187 GLY A O 1
ATOM 1413 N N . GLN A 1 188 ? 6.266 11.950 3.943 1.00 93.69 188 GLN A N 1
ATOM 1414 C CA . GLN A 1 188 ? 5.832 12.303 5.301 1.00 93.69 188 GLN A CA 1
ATOM 1415 C C . GLN A 1 188 ? 5.287 11.084 6.069 1.00 93.69 188 GLN A C 1
ATOM 1417 O O . GLN A 1 188 ? 4.478 11.212 6.991 1.00 93.69 188 GLN A O 1
ATOM 1422 N N . ASP A 1 189 ? 5.700 9.881 5.668 1.00 91.19 189 ASP A N 1
ATOM 1423 C CA . ASP A 1 189 ? 5.355 8.627 6.330 1.00 91.19 189 ASP A CA 1
ATOM 1424 C C . ASP A 1 189 ? 6.128 8.466 7.650 1.00 91.19 189 ASP A C 1
ATOM 1426 O O . ASP A 1 189 ? 7.346 8.633 7.699 1.00 91.19 189 ASP A O 1
ATOM 1430 N N . PHE A 1 190 ? 5.442 8.096 8.733 1.00 91.81 190 PHE A N 1
ATOM 1431 C CA . PHE A 1 190 ? 6.079 7.850 10.029 1.00 91.81 190 PHE A CA 1
ATOM 1432 C C . PHE A 1 190 ? 7.036 6.652 10.009 1.00 91.81 190 PHE A C 1
ATOM 1434 O O . PHE A 1 190 ? 7.967 6.615 10.812 1.00 91.81 190 PHE A O 1
ATOM 1441 N N . PHE A 1 191 ? 6.859 5.701 9.085 1.00 90.75 191 PHE A N 1
ATOM 1442 C CA . PHE A 1 191 ? 7.771 4.561 8.921 1.00 90.75 191 PHE A CA 1
ATOM 1443 C C . PHE A 1 191 ? 9.163 4.961 8.444 1.00 90.75 191 PHE A C 1
ATOM 1445 O O . PHE A 1 191 ? 10.135 4.266 8.741 1.00 90.75 191 PHE A O 1
ATOM 1452 N N . ARG A 1 192 ? 9.282 6.123 7.799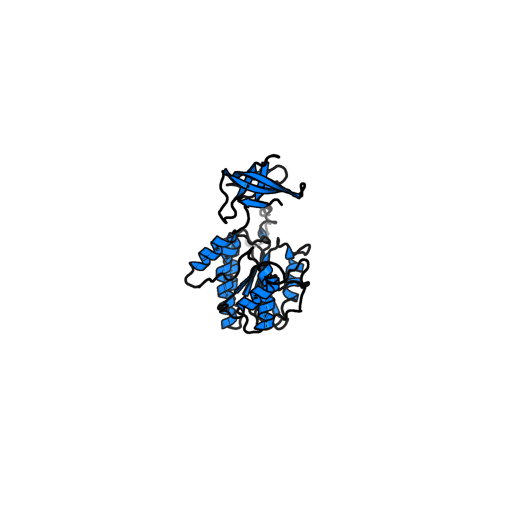 1.00 93.50 192 ARG A N 1
ATOM 1453 C CA . ARG A 1 192 ? 10.570 6.734 7.471 1.00 93.50 192 ARG A CA 1
ATOM 1454 C C . ARG A 1 192 ? 11.370 7.103 8.723 1.00 93.50 192 ARG A C 1
ATOM 1456 O O . ARG A 1 192 ? 12.602 7.097 8.704 1.00 93.50 192 ARG A O 1
ATOM 1463 N N . GLY A 1 193 ? 10.687 7.453 9.814 1.00 92.62 193 GLY A N 1
ATOM 1464 C CA . GLY A 1 193 ? 11.317 7.985 11.017 1.00 92.62 193 GLY A CA 1
ATOM 1465 C C . GLY A 1 193 ? 12.147 9.233 10.701 1.00 92.62 193 GLY A C 1
ATOM 1466 O O . GLY A 1 193 ? 11.617 10.238 10.238 1.00 92.62 193 GLY A O 1
ATOM 1467 N N . LYS A 1 194 ? 13.458 9.160 10.956 1.00 94.75 194 LYS A N 1
ATOM 1468 C CA . LYS A 1 194 ? 14.418 10.247 10.690 1.00 94.75 194 LYS A CA 1
ATOM 1469 C C . LYS A 1 194 ? 15.173 10.101 9.364 1.00 94.75 194 LYS A C 1
ATOM 1471 O O . LYS A 1 194 ? 15.990 10.961 9.058 1.00 94.75 194 LYS A O 1
ATOM 1476 N N . ALA A 1 195 ? 14.936 9.030 8.605 1.00 95.94 195 ALA A N 1
ATOM 1477 C CA . ALA A 1 195 ? 15.646 8.796 7.353 1.00 95.94 195 ALA A CA 1
ATOM 1478 C C . ALA A 1 195 ? 15.319 9.889 6.325 1.00 95.94 195 ALA A C 1
ATOM 1480 O O . ALA A 1 195 ? 14.180 10.358 6.216 1.00 95.94 195 ALA A O 1
ATOM 1481 N N . SER A 1 196 ? 16.304 10.284 5.529 1.00 96.62 196 SER A N 1
ATOM 1482 C CA . SER A 1 196 ? 16.068 11.073 4.323 1.00 96.62 196 SER A CA 1
ATOM 1483 C C . SER A 1 196 ? 15.186 10.292 3.332 1.00 96.62 196 SER A C 1
ATOM 1485 O O . SER A 1 196 ? 15.106 9.060 3.398 1.00 96.62 196 SER A O 1
ATOM 1487 N N . PRO A 1 197 ? 14.516 10.972 2.383 1.00 96.56 197 PRO A N 1
ATOM 1488 C CA . PRO A 1 197 ? 13.775 10.302 1.314 1.00 96.56 197 PRO A CA 1
ATOM 1489 C C . PRO A 1 197 ? 14.594 9.229 0.579 1.00 96.56 197 PRO A C 1
ATOM 1491 O O . PRO A 1 197 ? 14.110 8.120 0.365 1.00 96.56 197 PRO A O 1
ATOM 1494 N N . ALA A 1 198 ? 15.854 9.533 0.253 1.00 97.50 198 ALA A N 1
ATOM 1495 C CA . ALA A 1 198 ? 16.743 8.613 -0.451 1.00 97.50 198 ALA A CA 1
ATOM 1496 C C . ALA A 1 198 ? 17.079 7.372 0.392 1.00 97.50 198 ALA A C 1
ATOM 1498 O O . ALA A 1 198 ? 16.989 6.253 -0.108 1.00 97.50 198 ALA A O 1
ATOM 1499 N N . GLU A 1 199 ? 17.399 7.548 1.677 1.00 97.69 199 GLU A N 1
ATOM 1500 C CA . GLU A 1 199 ? 17.657 6.430 2.595 1.00 97.69 199 GLU A CA 1
ATOM 1501 C C . GLU A 1 199 ? 16.415 5.558 2.800 1.00 97.69 199 GLU A C 1
ATOM 1503 O O . GLU A 1 199 ? 16.535 4.336 2.892 1.00 97.69 199 GLU A O 1
ATOM 1508 N N . TYR A 1 200 ? 15.222 6.159 2.845 1.00 97.50 200 TYR A N 1
ATOM 1509 C CA . TYR A 1 200 ? 13.974 5.414 3.004 1.00 97.50 200 TYR A CA 1
ATOM 1510 C C . TYR A 1 200 ? 13.701 4.513 1.802 1.00 97.50 200 TYR A C 1
ATOM 1512 O O . TYR A 1 200 ? 13.481 3.312 1.965 1.00 97.50 200 TYR A O 1
ATOM 1520 N N . VAL A 1 201 ? 13.803 5.073 0.593 1.00 97.81 201 VAL A N 1
ATOM 1521 C CA . VAL A 1 201 ? 13.654 4.320 -0.657 1.00 97.81 201 VAL A CA 1
ATOM 1522 C C . VAL A 1 201 ? 14.736 3.245 -0.767 1.00 97.81 201 VAL A C 1
ATOM 1524 O O . VAL A 1 201 ? 14.420 2.090 -1.041 1.00 97.81 201 VAL A O 1
ATOM 1527 N N . ALA A 1 202 ? 16.001 3.577 -0.492 1.00 97.69 202 ALA A N 1
ATOM 1528 C CA . ALA A 1 202 ? 17.098 2.611 -0.524 1.00 97.69 202 ALA A CA 1
ATOM 1529 C C . ALA A 1 202 ? 16.886 1.463 0.476 1.00 97.69 202 ALA A C 1
ATOM 1531 O O . ALA A 1 202 ? 17.102 0.299 0.142 1.00 97.69 202 ALA A O 1
ATOM 1532 N N . SER A 1 203 ? 16.411 1.770 1.686 1.00 96.62 203 SER A N 1
ATOM 1533 C CA . SER A 1 203 ? 16.076 0.754 2.682 1.00 96.62 203 SER A CA 1
ATOM 1534 C C . SER A 1 203 ? 14.930 -0.145 2.224 1.00 96.62 203 SER A C 1
ATOM 1536 O O . SER A 1 203 ? 14.991 -1.343 2.479 1.00 96.62 203 SER A O 1
ATOM 1538 N N . ALA A 1 204 ? 13.908 0.403 1.559 1.00 96.88 204 ALA A N 1
ATOM 1539 C CA . ALA A 1 204 ? 12.807 -0.390 1.018 1.00 96.88 204 ALA A CA 1
ATOM 1540 C C . ALA A 1 204 ? 13.283 -1.320 -0.110 1.00 96.88 204 ALA A C 1
ATOM 1542 O O . ALA A 1 204 ? 12.955 -2.504 -0.093 1.00 96.88 204 ALA A O 1
ATOM 1543 N N . LYS A 1 205 ? 14.127 -0.825 -1.031 1.00 97.12 205 LYS A N 1
ATOM 1544 C CA . LYS A 1 205 ? 14.742 -1.633 -2.103 1.00 97.12 205 LYS A CA 1
ATOM 1545 C C . LYS A 1 205 ? 15.535 -2.817 -1.552 1.00 97.12 205 LYS A C 1
ATOM 1547 O O . LYS A 1 205 ? 15.436 -3.909 -2.087 1.00 97.12 205 LYS A O 1
ATOM 1552 N N . GLN A 1 206 ? 16.292 -2.618 -0.472 1.00 95.94 206 GLN A N 1
ATOM 1553 C CA . GLN A 1 206 ? 17.095 -3.680 0.151 1.00 95.94 206 GLN A CA 1
ATOM 1554 C C . GLN A 1 206 ? 16.260 -4.807 0.778 1.00 95.94 206 GLN A C 1
ATOM 1556 O O . GLN A 1 206 ? 16.803 -5.867 1.067 1.00 95.94 206 GLN A O 1
ATOM 1561 N N . CYS A 1 207 ? 14.964 -4.586 1.012 1.00 95.38 207 CYS A N 1
ATOM 1562 C CA . CYS A 1 207 ? 14.051 -5.625 1.488 1.00 95.38 207 CYS A CA 1
ATOM 1563 C C . CYS A 1 207 ? 13.450 -6.461 0.346 1.00 95.38 207 CYS A C 1
ATOM 1565 O O . CYS A 1 207 ? 12.812 -7.476 0.621 1.00 95.38 207 CYS A O 1
ATOM 1567 N N . VAL A 1 208 ? 13.617 -6.029 -0.908 1.00 95.94 208 VAL A N 1
ATOM 1568 C CA . VAL A 1 208 ? 13.181 -6.771 -2.093 1.00 95.94 208 VAL A CA 1
ATOM 1569 C C . VAL A 1 208 ? 14.256 -7.814 -2.424 1.00 95.94 208 VAL A C 1
ATOM 1571 O O . VAL A 1 208 ? 15.432 -7.444 -2.492 1.00 95.94 208 VAL A O 1
ATOM 1574 N N . PRO A 1 209 ? 13.899 -9.099 -2.625 1.00 96.06 209 PRO A N 1
ATOM 1575 C CA . PRO A 1 209 ? 14.861 -10.116 -3.034 1.00 96.06 209 PRO A CA 1
ATOM 1576 C C . PRO A 1 209 ? 15.597 -9.687 -4.308 1.00 96.06 209 PRO A C 1
ATOM 1578 O O . PRO A 1 209 ? 14.941 -9.193 -5.230 1.00 96.06 209 PRO A O 1
ATOM 1581 N N . PRO A 1 210 ? 16.923 -9.876 -4.400 1.00 96.19 210 PRO A N 1
ATOM 1582 C CA . PRO A 1 210 ? 17.678 -9.462 -5.576 1.00 96.19 210 PRO A CA 1
ATOM 1583 C C . PRO A 1 210 ? 17.218 -10.181 -6.850 1.00 96.19 210 PRO A C 1
ATOM 1585 O O . PRO A 1 210 ? 17.341 -9.625 -7.929 1.00 96.19 210 PRO A O 1
ATOM 1588 N N . GLU A 1 211 ? 16.630 -11.371 -6.755 1.00 97.31 211 GLU A N 1
ATOM 1589 C CA . GLU A 1 211 ? 16.097 -12.107 -7.903 1.00 97.31 211 GLU A CA 1
ATOM 1590 C C . GLU A 1 211 ? 14.695 -11.638 -8.330 1.00 97.31 211 GLU A C 1
ATOM 1592 O O . GLU A 1 211 ? 14.202 -12.048 -9.381 1.00 97.31 211 GLU A O 1
ATOM 1597 N N . ASN A 1 212 ? 14.017 -10.804 -7.531 1.00 97.00 212 ASN A N 1
ATOM 1598 C CA . ASN A 1 212 ? 12.667 -10.349 -7.848 1.00 97.00 212 ASN A CA 1
ATOM 1599 C C . ASN A 1 212 ? 12.698 -9.355 -9.017 1.00 97.00 212 ASN A C 1
ATOM 1601 O O . ASN A 1 212 ? 13.292 -8.283 -8.925 1.00 97.00 212 ASN A O 1
ATOM 1605 N N . GLY A 1 213 ? 12.035 -9.724 -10.113 1.00 97.25 213 GLY A N 1
ATOM 1606 C CA . GLY A 1 213 ? 11.876 -8.899 -11.314 1.00 97.25 213 GLY A CA 1
ATOM 1607 C C . GLY A 1 213 ? 10.495 -8.253 -11.441 1.00 97.25 213 GLY A C 1
ATOM 1608 O O . GLY A 1 213 ? 10.127 -7.825 -12.532 1.00 97.25 213 GLY A O 1
ATOM 1609 N N . SER A 1 214 ? 9.702 -8.218 -10.365 1.00 97.50 214 SER A N 1
ATOM 1610 C CA . SER A 1 214 ? 8.294 -7.810 -10.409 1.00 97.50 214 SER A CA 1
ATOM 1611 C C . SER A 1 214 ? 7.874 -6.869 -9.276 1.00 97.50 214 SER A C 1
ATOM 1613 O O . SER A 1 214 ? 6.765 -6.981 -8.749 1.00 97.50 214 SER A O 1
ATOM 1615 N N . THR A 1 215 ? 8.750 -5.944 -8.877 1.00 98.38 215 THR A N 1
ATOM 1616 C CA . THR A 1 215 ? 8.449 -4.958 -7.830 1.00 98.38 215 THR A CA 1
ATOM 1617 C C . THR A 1 215 ? 8.577 -3.526 -8.335 1.00 98.38 215 THR A C 1
ATOM 1619 O O . THR A 1 215 ? 9.564 -3.164 -8.971 1.00 98.38 215 THR A O 1
ATOM 1622 N N . ALA A 1 216 ? 7.604 -2.685 -7.982 1.00 98.62 216 ALA A N 1
ATOM 1623 C CA . ALA A 1 216 ? 7.677 -1.235 -8.137 1.00 98.62 216 ALA A CA 1
ATOM 1624 C C . ALA A 1 216 ? 7.513 -0.501 -6.800 1.00 98.62 216 ALA A C 1
ATOM 1626 O O . ALA A 1 216 ? 6.895 -0.996 -5.857 1.00 98.62 216 ALA A O 1
ATOM 1627 N N . ILE A 1 217 ? 8.065 0.708 -6.735 1.00 98.69 217 ILE A N 1
ATOM 1628 C CA . ILE A 1 217 ? 7.972 1.651 -5.626 1.00 98.69 217 ILE A CA 1
ATOM 1629 C C . ILE A 1 217 ? 7.599 3.014 -6.207 1.00 98.69 217 ILE A C 1
ATOM 1631 O O . ILE A 1 217 ? 8.404 3.634 -6.895 1.00 98.69 217 ILE A O 1
ATOM 1635 N N . LEU A 1 218 ? 6.407 3.511 -5.891 1.00 98.75 218 LEU A N 1
ATOM 1636 C CA . LEU A 1 218 ? 6.043 4.907 -6.111 1.00 98.75 218 LEU A CA 1
ATOM 1637 C C . LEU A 1 218 ? 6.285 5.662 -4.809 1.00 98.75 218 LEU A C 1
ATOM 1639 O O . LEU A 1 218 ? 5.535 5.513 -3.844 1.00 98.75 218 LEU A O 1
ATOM 1643 N N . PHE A 1 219 ? 7.353 6.450 -4.779 1.00 98.62 219 PHE A N 1
ATOM 1644 C CA . PHE A 1 219 ? 7.638 7.359 -3.680 1.00 98.62 219 PHE A CA 1
ATOM 1645 C C . PHE A 1 219 ? 7.091 8.748 -4.014 1.00 98.62 219 PHE A C 1
ATOM 1647 O O . PHE A 1 219 ? 7.484 9.328 -5.026 1.00 98.62 219 PHE A O 1
ATOM 1654 N N . VAL A 1 220 ? 6.225 9.282 -3.149 1.00 98.31 220 VAL A N 1
ATOM 1655 C CA . VAL A 1 220 ? 5.595 10.604 -3.298 1.00 98.31 220 VAL A CA 1
ATOM 1656 C C . VAL A 1 220 ? 6.007 11.497 -2.129 1.00 98.31 220 VAL A C 1
ATOM 1658 O O . VAL A 1 220 ? 5.691 11.203 -0.974 1.00 98.31 220 VAL A O 1
ATOM 1661 N N . SER A 1 221 ? 6.710 12.595 -2.404 1.00 97.12 221 SER A N 1
ATOM 1662 C CA . SER A 1 221 ? 7.333 13.461 -1.391 1.00 97.12 221 SER A CA 1
ATOM 1663 C C . SER A 1 221 ? 6.321 14.072 -0.416 1.00 97.12 221 SER A C 1
ATOM 1665 O O . SER A 1 221 ? 6.580 14.183 0.786 1.00 97.12 221 SER A O 1
ATOM 1667 N N . GLU A 1 222 ? 5.154 14.450 -0.927 1.00 95.75 222 GLU A N 1
ATOM 1668 C CA . GLU A 1 222 ? 4.095 15.143 -0.194 1.00 95.75 222 GLU A CA 1
ATOM 1669 C C . GLU A 1 222 ? 3.132 14.175 0.506 1.00 95.75 222 GLU A C 1
ATOM 1671 O O . GLU A 1 222 ? 2.308 14.591 1.329 1.00 95.75 222 GLU A O 1
ATOM 1676 N N . MET A 1 223 ? 3.203 12.879 0.193 1.00 95.50 223 MET A N 1
ATOM 1677 C CA . MET A 1 223 ? 2.290 11.896 0.760 1.00 95.50 223 MET A CA 1
ATOM 1678 C C . MET A 1 223 ? 2.525 11.729 2.265 1.00 95.50 223 MET A C 1
ATOM 1680 O O . MET A 1 223 ? 3.639 11.468 2.729 1.00 95.50 223 MET A O 1
ATOM 1684 N N . GLN A 1 224 ? 1.437 11.856 3.024 1.00 93.69 224 GLN A N 1
ATOM 1685 C CA . GLN A 1 224 ? 1.397 11.611 4.466 1.00 93.69 224 GLN A CA 1
ATOM 1686 C C . GLN A 1 224 ? 1.274 10.119 4.775 1.00 93.69 224 GLN A C 1
ATOM 1688 O O . GLN A 1 224 ? 0.885 9.325 3.924 1.00 93.69 224 GLN A O 1
ATOM 1693 N N . HIS A 1 225 ? 1.523 9.743 6.034 1.00 92.00 225 HIS A N 1
ATOM 1694 C CA . HIS A 1 225 ? 1.309 8.365 6.490 1.00 92.00 225 HIS A CA 1
ATOM 1695 C C . HIS A 1 225 ? -0.110 7.841 6.200 1.00 92.00 225 HIS A C 1
ATOM 1697 O O . HIS A 1 225 ? -0.296 6.667 5.911 1.00 92.00 225 HIS A O 1
ATOM 1703 N N . VAL A 1 226 ? -1.138 8.690 6.270 1.00 91.00 226 VAL A N 1
ATOM 1704 C CA . VAL A 1 226 ? -2.429 8.370 5.646 1.00 91.00 226 VAL A CA 1
ATOM 1705 C C . VAL A 1 226 ? -2.425 9.066 4.292 1.00 91.00 226 VAL A C 1
ATOM 1707 O O . VAL A 1 226 ? -2.468 10.301 4.303 1.00 91.00 226 VAL A O 1
ATOM 1710 N N . PRO A 1 227 ? -2.363 8.326 3.167 1.00 92.69 227 PRO A N 1
ATOM 1711 C CA . PRO A 1 227 ? -2.371 8.943 1.852 1.00 92.69 227 PRO A CA 1
ATOM 1712 C C . PRO A 1 227 ? -3.577 9.860 1.693 1.00 92.69 227 PRO A C 1
ATOM 1714 O O . PRO A 1 227 ? -4.670 9.549 2.169 1.00 92.69 227 PRO A O 1
ATOM 1717 N N . GLN A 1 228 ? -3.370 10.977 1.015 1.00 93.25 228 GLN A N 1
ATOM 1718 C CA . GLN A 1 228 ? -4.424 11.909 0.663 1.00 93.25 228 GLN A CA 1
ATOM 1719 C C . GLN A 1 228 ? -5.393 11.256 -0.335 1.00 93.25 228 GLN A C 1
ATOM 1721 O O . GLN A 1 228 ? -4.969 10.525 -1.231 1.00 93.25 228 GLN A O 1
ATOM 1726 N N . ALA A 1 229 ? -6.689 11.557 -0.212 1.00 91.75 229 ALA A N 1
ATOM 1727 C CA . ALA A 1 229 ? -7.715 11.019 -1.105 1.00 91.75 229 ALA A CA 1
ATOM 1728 C C . ALA A 1 229 ? -7.446 11.372 -2.575 1.00 91.75 229 ALA A C 1
ATOM 1730 O O . ALA A 1 229 ? -7.570 10.508 -3.432 1.00 91.75 229 ALA A O 1
ATOM 1731 N N . SER A 1 230 ? -7.014 12.606 -2.859 1.00 93.56 230 SER A N 1
ATOM 1732 C CA . SER A 1 230 ? -6.650 13.047 -4.212 1.00 93.56 230 SER A CA 1
ATOM 1733 C C . SER A 1 230 ? -5.498 12.234 -4.801 1.00 93.56 230 SER A C 1
ATOM 1735 O O . SER A 1 230 ? -5.577 11.814 -5.950 1.00 93.56 230 SER A O 1
ATOM 1737 N N . LEU A 1 231 ? -4.467 11.937 -4.002 1.00 96.50 231 LEU A N 1
ATOM 1738 C CA . LEU A 1 231 ? -3.367 11.077 -4.431 1.00 96.50 231 LEU A CA 1
ATOM 1739 C C . LEU A 1 231 ? -3.860 9.664 -4.755 1.00 96.50 231 LEU A C 1
ATOM 1741 O O . LEU A 1 231 ? -3.577 9.149 -5.831 1.00 96.50 231 LEU A O 1
ATOM 1745 N N . LEU A 1 232 ? -4.601 9.026 -3.843 1.00 96.81 232 LEU A N 1
ATOM 1746 C CA . LEU A 1 232 ? -5.088 7.665 -4.085 1.00 96.81 232 LEU A CA 1
ATOM 1747 C C . LEU A 1 232 ? -6.086 7.596 -5.237 1.00 96.81 232 LEU A C 1
ATOM 1749 O O . LEU A 1 232 ? -6.000 6.664 -6.028 1.00 96.81 232 LEU A O 1
ATOM 1753 N N . GLY A 1 233 ? -6.988 8.568 -5.357 1.00 96.06 233 GLY A N 1
ATOM 1754 C CA . GLY A 1 233 ? -7.923 8.659 -6.477 1.00 96.06 233 GLY A CA 1
ATOM 1755 C C . GLY A 1 233 ? -7.208 8.798 -7.820 1.00 96.06 233 GLY A C 1
ATOM 1756 O O . GLY A 1 233 ? -7.642 8.213 -8.807 1.00 96.06 233 GLY A O 1
ATOM 1757 N N . ALA A 1 234 ? -6.071 9.499 -7.850 1.00 96.88 234 ALA A N 1
ATOM 1758 C CA . ALA A 1 234 ? -5.254 9.643 -9.048 1.00 96.88 234 ALA A CA 1
ATOM 1759 C C . ALA A 1 234 ? -4.557 8.338 -9.473 1.00 96.88 234 ALA A C 1
ATOM 1761 O O . ALA A 1 234 ? -4.398 8.103 -10.669 1.00 96.88 234 ALA A O 1
ATOM 1762 N N . VAL A 1 235 ? -4.122 7.493 -8.528 1.00 98.00 235 VAL A N 1
ATOM 1763 C CA . VAL A 1 235 ? -3.207 6.380 -8.856 1.00 98.00 235 VAL A CA 1
ATOM 1764 C C . VAL A 1 235 ? -3.776 4.984 -8.640 1.00 98.00 235 VAL A C 1
ATOM 1766 O O . VAL A 1 235 ? -3.347 4.064 -9.326 1.00 98.00 235 VAL A O 1
ATOM 1769 N N . LEU A 1 236 ? -4.716 4.773 -7.714 1.00 97.56 236 LEU A N 1
ATOM 1770 C CA . LEU A 1 236 ? -5.023 3.427 -7.214 1.00 97.56 236 LEU A CA 1
ATOM 1771 C C . LEU A 1 236 ? -5.514 2.473 -8.311 1.00 97.56 236 LEU A C 1
ATOM 1773 O O . LEU A 1 236 ? -4.986 1.370 -8.419 1.00 97.56 236 LEU A O 1
ATOM 1777 N N . SER A 1 237 ? -6.462 2.887 -9.154 1.00 97.44 237 SER A N 1
ATOM 1778 C CA . SER A 1 237 ? -6.951 2.045 -10.257 1.00 97.44 237 SER A CA 1
ATOM 1779 C C . SER A 1 237 ? -5.841 1.712 -11.263 1.00 97.44 237 SER A C 1
ATOM 1781 O O . SER A 1 237 ? -5.716 0.567 -11.692 1.00 97.44 237 SER A O 1
ATOM 1783 N N . LEU A 1 238 ? -4.973 2.678 -11.580 1.00 98.19 238 LEU A N 1
ATOM 1784 C CA . LEU A 1 238 ? -3.831 2.480 -12.476 1.00 98.19 238 LEU A CA 1
ATOM 1785 C C . LEU A 1 238 ? -2.786 1.524 -11.882 1.00 98.19 238 LEU A C 1
ATOM 1787 O O . LEU A 1 238 ? -2.246 0.691 -12.608 1.00 98.19 238 LEU A O 1
ATOM 1791 N N . LEU A 1 239 ? -2.537 1.591 -10.569 1.00 98.38 239 LEU A N 1
ATOM 1792 C CA . LEU A 1 239 ? -1.648 0.661 -9.863 1.00 98.38 239 LEU A CA 1
ATOM 1793 C C . LEU A 1 239 ? -2.159 -0.783 -9.944 1.00 98.38 239 LEU A C 1
ATOM 1795 O O . LEU A 1 239 ? -1.375 -1.701 -10.182 1.00 98.38 239 LEU A O 1
ATOM 1799 N N . LEU A 1 240 ? -3.468 -0.989 -9.776 1.00 98.06 240 LEU A N 1
ATOM 1800 C CA . LEU A 1 240 ? -4.086 -2.315 -9.871 1.00 98.06 240 LEU A CA 1
ATOM 1801 C C . LEU A 1 240 ? -3.977 -2.881 -11.292 1.00 98.06 240 LEU A C 1
ATOM 1803 O O . LEU A 1 240 ? -3.552 -4.023 -11.466 1.00 98.06 240 LEU A O 1
ATOM 1807 N N . MET A 1 241 ? -4.267 -2.064 -12.309 1.00 98.19 241 MET A N 1
ATOM 1808 C CA . MET A 1 241 ? -4.094 -2.458 -13.712 1.00 98.19 241 MET A CA 1
ATOM 1809 C C . MET A 1 241 ? -2.634 -2.789 -14.041 1.00 98.19 241 MET A C 1
ATOM 1811 O O . MET A 1 241 ? -2.368 -3.760 -14.749 1.00 98.19 241 MET A O 1
ATOM 1815 N N . ALA A 1 242 ? -1.683 -2.013 -13.511 1.00 98.44 242 ALA A N 1
ATOM 1816 C CA . ALA A 1 242 ? -0.260 -2.279 -13.679 1.00 98.44 242 ALA A CA 1
ATOM 1817 C C . ALA A 1 242 ? 0.118 -3.652 -13.100 1.00 98.44 242 ALA A C 1
ATOM 1819 O O . ALA A 1 242 ? 0.753 -4.448 -13.786 1.00 98.44 242 ALA A O 1
ATOM 1820 N N . LEU A 1 243 ? -0.317 -3.975 -11.879 1.00 98.12 243 LEU A N 1
ATOM 1821 C CA . LEU A 1 243 ? -0.024 -5.267 -11.248 1.00 98.12 243 LEU A CA 1
ATOM 1822 C C . LEU A 1 243 ? -0.601 -6.463 -12.013 1.00 98.12 243 LEU A C 1
ATOM 1824 O O . LEU A 1 243 ? 0.102 -7.460 -12.185 1.00 98.12 243 LEU A O 1
ATOM 1828 N N . LEU A 1 244 ? -1.848 -6.369 -12.490 1.00 96.56 244 LEU A N 1
ATOM 1829 C CA . LEU A 1 244 ? -2.452 -7.413 -13.328 1.00 96.56 244 LEU A CA 1
ATOM 1830 C C . LEU A 1 244 ? -1.668 -7.599 -14.626 1.00 96.56 244 LEU A C 1
ATOM 1832 O O . LEU A 1 244 ? -1.309 -8.722 -14.977 1.00 96.56 244 LEU A O 1
ATOM 1836 N N . SER A 1 245 ? -1.351 -6.491 -15.303 1.00 98.12 245 SER A N 1
ATOM 1837 C CA . SER A 1 245 ? -0.571 -6.517 -16.539 1.00 98.12 245 SER A CA 1
ATOM 1838 C C . SER A 1 245 ? 0.811 -7.127 -16.317 1.00 98.12 245 SER A C 1
ATOM 1840 O O . SER A 1 245 ? 1.244 -7.934 -17.131 1.00 98.12 245 SER A O 1
ATOM 1842 N N . TRP A 1 246 ? 1.490 -6.780 -15.219 1.00 98.00 246 TRP A N 1
ATOM 1843 C CA . TRP A 1 246 ? 2.818 -7.304 -14.901 1.00 98.00 246 TRP A CA 1
ATOM 1844 C C . TRP A 1 246 ? 2.772 -8.800 -14.593 1.00 98.00 246 TRP A C 1
ATOM 1846 O O . TRP A 1 246 ? 3.592 -9.563 -15.096 1.00 98.00 246 TRP A O 1
ATOM 1856 N N . LYS A 1 247 ? 1.779 -9.249 -13.814 1.00 97.19 247 LYS A N 1
ATOM 1857 C CA . LYS A 1 247 ? 1.578 -10.677 -13.546 1.00 97.19 247 LYS A CA 1
ATOM 1858 C C . LYS A 1 247 ? 1.325 -11.467 -14.830 1.00 97.19 247 LYS A C 1
ATOM 1860 O O . LYS A 1 247 ? 1.850 -12.567 -14.961 1.00 97.19 247 LYS A O 1
ATOM 1865 N N . ALA A 1 248 ? 0.536 -10.924 -15.755 1.00 97.31 248 ALA A N 1
ATOM 1866 C CA . ALA A 1 248 ? 0.197 -11.597 -17.004 1.00 97.31 248 ALA A CA 1
ATOM 1867 C C . ALA A 1 248 ? 1.373 -11.654 -17.996 1.00 97.31 248 ALA A C 1
ATOM 1869 O O . ALA A 1 248 ? 1.572 -12.675 -18.646 1.00 97.31 248 ALA A O 1
ATOM 1870 N N . SER A 1 249 ? 2.148 -10.572 -18.120 1.00 97.56 249 SER A N 1
ATOM 1871 C CA . SER A 1 249 ? 3.226 -10.467 -19.114 1.00 97.56 249 SER A CA 1
ATOM 1872 C C . SER A 1 249 ? 4.595 -10.932 -18.610 1.00 97.56 249 SER A C 1
ATOM 1874 O O . SER A 1 249 ? 5.504 -11.136 -19.413 1.00 97.56 249 SER A O 1
ATOM 1876 N N . GLY A 1 250 ? 4.790 -11.010 -17.289 1.00 96.56 250 GLY A N 1
ATOM 1877 C CA . GLY A 1 250 ? 6.108 -11.197 -16.676 1.00 96.56 250 GLY A CA 1
ATOM 1878 C C . GLY A 1 250 ? 7.065 -10.013 -16.873 1.00 96.56 250 GLY A C 1
ATOM 1879 O O . GLY A 1 250 ? 8.231 -10.117 -16.507 1.00 96.56 250 GLY A O 1
ATOM 1880 N N . SER A 1 251 ? 6.592 -8.894 -17.435 1.00 97.56 251 SER A N 1
ATOM 1881 C CA . SER A 1 251 ? 7.404 -7.728 -17.809 1.00 97.56 251 SER A CA 1
ATOM 1882 C C . SER A 1 251 ? 6.841 -6.433 -17.207 1.00 97.56 251 SER A C 1
ATOM 1884 O O . SER A 1 251 ? 5.618 -6.318 -17.067 1.00 97.56 251 SER A O 1
ATOM 1886 N N . PRO A 1 252 ? 7.688 -5.433 -16.886 1.00 98.00 252 PRO A N 1
ATOM 1887 C CA . PRO A 1 252 ? 7.231 -4.159 -16.339 1.00 98.00 252 PRO A CA 1
ATOM 1888 C C . PRO A 1 252 ? 6.158 -3.482 -17.218 1.00 98.00 252 PRO A C 1
ATOM 1890 O O . PRO A 1 252 ? 6.364 -3.312 -18.422 1.00 98.00 252 PRO A O 1
ATOM 1893 N N . PRO A 1 253 ? 5.017 -3.059 -16.648 1.00 98.12 253 PRO A N 1
ATOM 1894 C CA . PRO A 1 253 ? 3.900 -2.452 -17.376 1.00 98.12 253 PRO A CA 1
ATOM 1895 C C . PRO A 1 253 ? 4.159 -0.956 -17.649 1.00 98.12 253 PRO A C 1
ATOM 1897 O O . PRO A 1 253 ? 3.528 -0.071 -17.066 1.00 98.12 253 PRO A O 1
ATOM 1900 N N . ILE A 1 254 ? 5.121 -0.663 -18.534 1.00 98.19 254 ILE A N 1
ATOM 1901 C CA . ILE A 1 254 ? 5.632 0.699 -18.789 1.00 98.19 254 ILE A CA 1
ATOM 1902 C C . ILE A 1 254 ? 4.528 1.694 -19.178 1.00 98.19 254 ILE A C 1
ATOM 1904 O O . ILE A 1 254 ? 4.532 2.828 -18.703 1.00 98.19 254 ILE A O 1
ATOM 1908 N N . ALA A 1 255 ? 3.547 1.286 -19.987 1.00 97.81 255 ALA A N 1
ATOM 1909 C CA . ALA A 1 255 ? 2.452 2.169 -20.398 1.00 97.81 255 ALA A CA 1
ATOM 1910 C C . ALA A 1 255 ? 1.577 2.613 -19.206 1.00 97.81 255 ALA A C 1
ATOM 1912 O O . ALA A 1 255 ? 1.189 3.780 -19.091 1.00 97.81 255 ALA A O 1
ATOM 1913 N N . GLN A 1 256 ? 1.295 1.698 -18.276 1.00 98.38 256 GLN A N 1
ATOM 1914 C CA . GLN A 1 256 ? 0.550 1.994 -17.054 1.00 98.38 256 GLN A CA 1
ATOM 1915 C C . GLN A 1 256 ? 1.378 2.874 -16.112 1.00 98.38 256 GLN A C 1
ATOM 1917 O O . GLN A 1 256 ? 0.836 3.800 -15.513 1.00 98.38 256 GLN A O 1
ATOM 1922 N N . PHE A 1 257 ? 2.692 2.645 -16.025 1.00 98.56 257 PHE A N 1
ATOM 1923 C CA . PHE A 1 257 ? 3.608 3.506 -15.274 1.00 98.56 257 PHE A CA 1
ATOM 1924 C C . PHE A 1 257 ? 3.614 4.939 -15.803 1.00 98.56 257 PHE A C 1
ATOM 1926 O O . PHE A 1 257 ? 3.433 5.871 -15.025 1.00 98.56 257 PHE A O 1
ATOM 1933 N N . GLN A 1 258 ? 3.728 5.124 -17.117 1.00 98.31 258 GLN A N 1
ATOM 1934 C CA . GLN A 1 258 ? 3.632 6.443 -17.743 1.00 98.31 258 GLN A CA 1
ATOM 1935 C C . GLN A 1 258 ? 2.282 7.107 -17.451 1.00 98.31 258 GLN A C 1
ATOM 1937 O O . GLN A 1 258 ? 2.251 8.273 -17.074 1.00 98.31 258 GLN A O 1
ATOM 1942 N N . SER A 1 259 ? 1.180 6.351 -17.516 1.00 98.19 259 SER A N 1
ATOM 1943 C CA . SER A 1 259 ? -0.158 6.863 -17.185 1.00 98.19 259 SER A CA 1
ATOM 1944 C C . SER A 1 259 ? -0.259 7.351 -15.732 1.00 98.19 259 SER A C 1
ATOM 1946 O O . SER A 1 259 ? -0.856 8.396 -15.477 1.00 98.19 259 SER A O 1
ATOM 1948 N N . ILE A 1 260 ? 0.351 6.631 -14.780 1.00 98.44 260 ILE A N 1
ATOM 1949 C CA . ILE A 1 260 ? 0.425 7.043 -13.366 1.00 98.44 260 ILE A CA 1
ATOM 1950 C C . ILE A 1 260 ? 1.182 8.366 -13.239 1.00 98.44 260 ILE A C 1
ATOM 1952 O O . ILE A 1 260 ? 0.692 9.291 -12.591 1.00 98.44 260 ILE A O 1
ATOM 1956 N N . LEU A 1 261 ? 2.358 8.466 -13.863 1.00 98.19 261 LEU A N 1
ATOM 1957 C CA . LEU A 1 261 ? 3.194 9.664 -13.790 1.00 98.19 261 LEU A CA 1
ATOM 1958 C C . LEU A 1 261 ? 2.504 10.872 -14.427 1.00 98.19 261 LEU A C 1
ATOM 1960 O O . LEU A 1 261 ? 2.377 11.903 -13.773 1.00 98.19 261 LEU A O 1
ATOM 1964 N N . SER A 1 262 ? 1.961 10.724 -15.638 1.00 97.12 262 SER A N 1
ATOM 1965 C CA . SER A 1 262 ? 1.210 11.788 -16.310 1.00 97.12 262 SER A CA 1
ATOM 1966 C C . SER A 1 262 ? 0.013 12.252 -15.485 1.00 97.12 262 SER A C 1
ATOM 1968 O O . SER A 1 262 ? -0.274 13.448 -15.440 1.00 97.12 262 SER A O 1
ATOM 1970 N N . ARG A 1 263 ? -0.676 11.333 -14.790 1.00 97.62 263 ARG A N 1
ATOM 1971 C CA . ARG A 1 263 ? -1.783 11.712 -13.912 1.00 97.62 263 ARG A CA 1
ATOM 1972 C C . ARG A 1 263 ? -1.302 12.524 -12.712 1.00 97.62 263 ARG A C 1
ATOM 1974 O O . ARG A 1 263 ? -1.905 13.547 -12.414 1.00 97.62 263 ARG A O 1
ATOM 1981 N N . LEU A 1 264 ? -0.227 12.104 -12.046 1.00 96.75 264 LEU A N 1
ATOM 1982 C CA . LEU A 1 264 ? 0.346 12.834 -10.909 1.00 96.75 264 LEU A CA 1
ATOM 1983 C C . LEU A 1 264 ? 0.850 14.226 -11.305 1.00 96.75 264 LEU A C 1
ATOM 1985 O O . LEU A 1 264 ? 0.614 15.191 -10.581 1.00 96.75 264 LEU A O 1
ATOM 1989 N N . GLU A 1 265 ? 1.510 14.336 -12.456 1.00 95.50 265 GLU A N 1
ATOM 1990 C CA . GLU A 1 265 ? 2.004 15.608 -12.987 1.00 95.50 265 GLU A CA 1
ATOM 1991 C C . GLU A 1 265 ? 0.866 16.545 -13.395 1.00 95.50 265 GLU A C 1
ATOM 1993 O O . GLU A 1 265 ? 0.949 17.745 -13.137 1.00 95.50 265 GLU A O 1
ATOM 1998 N N . GLY A 1 266 ? -0.223 16.004 -13.952 1.00 94.00 266 GLY A N 1
ATOM 1999 C CA . GLY A 1 266 ? -1.426 16.768 -14.285 1.00 94.00 266 GLY A CA 1
ATOM 2000 C C . GLY A 1 266 ? -2.108 17.412 -13.072 1.00 94.00 266 GLY A C 1
ATOM 2001 O O . GLY A 1 266 ? -2.697 18.480 -13.204 1.00 94.00 266 GLY A O 1
ATOM 2002 N N . GLU A 1 267 ? -1.988 16.814 -11.881 1.00 92.75 267 GLU A N 1
ATOM 2003 C CA . GLU A 1 267 ? -2.489 17.398 -10.625 1.00 92.75 267 GLU A CA 1
ATOM 2004 C C . GLU A 1 267 ? -1.559 18.507 -10.076 1.00 92.75 267 GLU A C 1
ATOM 2006 O O . GLU A 1 267 ? -1.929 19.217 -9.141 1.00 92.75 267 GLU A O 1
ATOM 2011 N N . GLY A 1 268 ? -0.336 18.655 -10.608 1.00 91.12 268 GLY A N 1
ATOM 2012 C CA . GLY A 1 268 ? 0.586 19.773 -10.350 1.00 91.12 268 GLY A CA 1
ATOM 2013 C C . GLY A 1 268 ? 1.173 19.888 -8.936 1.00 91.12 268 GLY A C 1
ATOM 2014 O O . GLY A 1 268 ? 2.058 20.711 -8.708 1.00 91.12 268 GLY A O 1
ATOM 2015 N N . CYS A 1 269 ? 0.709 19.076 -7.985 1.00 90.62 269 CYS A N 1
ATOM 2016 C CA . CYS A 1 269 ? 1.058 19.169 -6.564 1.00 90.62 269 CYS A CA 1
ATOM 2017 C C . CYS A 1 269 ? 1.858 17.974 -6.028 1.00 90.62 269 CYS A C 1
ATOM 2019 O O . CYS A 1 269 ? 2.186 17.951 -4.841 1.00 90.62 269 CYS A O 1
ATOM 2021 N N . TRP A 1 270 ? 2.173 16.998 -6.883 1.00 96.25 270 TRP A N 1
ATOM 2022 C CA . TRP A 1 270 ? 2.899 15.787 -6.505 1.00 96.25 270 TRP A CA 1
ATOM 2023 C C . TRP A 1 270 ? 4.294 15.763 -7.116 1.00 96.25 270 TRP A C 1
ATOM 2025 O O . TRP A 1 270 ? 4.486 16.082 -8.291 1.00 96.25 270 TRP A O 1
ATOM 2035 N N . SER A 1 271 ? 5.265 15.322 -6.325 1.00 97.25 271 SER A N 1
ATOM 2036 C CA . SER A 1 271 ? 6.628 15.078 -6.776 1.00 97.25 271 SER A CA 1
ATOM 2037 C C . SER A 1 271 ? 7.171 13.782 -6.201 1.00 97.25 271 SER A C 1
ATOM 2039 O O . SER A 1 271 ? 6.717 13.286 -5.166 1.00 97.25 271 SER A O 1
ATOM 2041 N N . GLY A 1 272 ? 8.184 13.229 -6.858 1.00 97.38 272 GLY A N 1
ATOM 2042 C CA . GLY A 1 272 ? 8.863 12.060 -6.338 1.00 97.38 272 GLY A CA 1
ATOM 2043 C C . GLY A 1 272 ? 9.537 11.246 -7.419 1.00 97.38 272 GLY A C 1
ATOM 2044 O O . GLY A 1 272 ? 10.179 11.780 -8.322 1.00 97.38 272 GLY A O 1
ATOM 2045 N N . ARG A 1 273 ? 9.446 9.928 -7.270 1.00 98.25 273 ARG A N 1
ATOM 2046 C CA . ARG A 1 273 ? 10.088 8.966 -8.161 1.00 98.25 273 ARG A CA 1
ATOM 2047 C C . ARG A 1 273 ? 9.296 7.670 -8.218 1.00 98.25 273 ARG A C 1
ATOM 2049 O O . ARG A 1 273 ? 8.819 7.179 -7.193 1.00 98.25 273 ARG A O 1
ATOM 2056 N N . LEU A 1 274 ? 9.194 7.114 -9.415 1.00 98.69 274 LEU A N 1
ATOM 2057 C CA . LEU A 1 274 ? 8.786 5.738 -9.634 1.00 98.69 274 LEU A CA 1
ATOM 2058 C C . LEU A 1 274 ? 10.044 4.902 -9.846 1.00 98.69 274 LEU A C 1
ATOM 2060 O O . LEU A 1 274 ? 10.831 5.194 -10.739 1.00 98.69 274 LEU A O 1
ATOM 2064 N N . LEU A 1 275 ? 10.228 3.869 -9.033 1.00 98.62 275 LEU A N 1
ATOM 2065 C CA . LEU A 1 275 ? 11.281 2.880 -9.211 1.00 98.62 275 LEU A CA 1
ATOM 2066 C C . LEU A 1 275 ? 10.652 1.534 -9.529 1.00 98.62 275 LEU A C 1
ATOM 2068 O O . LEU A 1 275 ? 9.633 1.192 -8.936 1.00 98.62 275 LEU A O 1
ATOM 2072 N N . PHE A 1 276 ? 11.259 0.747 -10.404 1.00 98.62 276 PHE A N 1
ATOM 2073 C CA . PHE A 1 276 ? 10.781 -0.603 -10.693 1.00 98.62 276 PHE A CA 1
ATOM 2074 C C . PHE A 1 276 ? 11.918 -1.521 -11.123 1.00 98.62 276 PHE A C 1
ATOM 2076 O O . PHE A 1 276 ? 12.948 -1.068 -11.614 1.00 98.62 276 PHE A O 1
ATOM 2083 N N . THR A 1 277 ? 11.745 -2.820 -10.914 1.00 98.06 277 THR A N 1
ATOM 2084 C CA . THR A 1 277 ? 12.706 -3.838 -11.341 1.00 98.06 277 THR A CA 1
ATOM 2085 C C . THR A 1 277 ? 12.518 -4.140 -12.828 1.00 98.06 277 THR A C 1
ATOM 2087 O O . THR A 1 277 ? 11.539 -4.787 -13.193 1.00 98.06 277 THR A O 1
ATOM 2090 N N . ALA A 1 278 ? 13.423 -3.677 -13.691 1.00 93.38 278 ALA A N 1
ATOM 2091 C CA . ALA A 1 278 ? 13.386 -3.964 -15.131 1.00 93.38 278 ALA A CA 1
ATOM 2092 C C . ALA A 1 278 ? 13.797 -5.410 -15.453 1.00 93.38 278 ALA A C 1
ATOM 2094 O O . ALA A 1 278 ? 13.314 -6.016 -16.406 1.00 93.38 278 ALA A O 1
ATOM 2095 N N . ALA A 1 279 ? 14.666 -5.965 -14.610 1.00 92.25 279 ALA A N 1
ATOM 2096 C CA . ALA A 1 279 ? 15.058 -7.364 -14.563 1.00 92.25 279 ALA A CA 1
ATOM 2097 C C . ALA A 1 279 ? 15.434 -7.718 -13.114 1.00 92.25 279 ALA A C 1
ATOM 2099 O O . ALA A 1 279 ? 15.480 -6.836 -12.251 1.00 92.25 279 ALA A O 1
ATOM 2100 N N . ALA A 1 280 ? 15.729 -8.991 -12.842 1.00 91.75 280 ALA A N 1
ATOM 2101 C CA . ALA A 1 280 ? 16.249 -9.428 -11.547 1.00 91.75 280 ALA A CA 1
ATOM 2102 C C . ALA A 1 280 ? 17.452 -8.560 -11.122 1.00 91.75 280 ALA A C 1
ATOM 2104 O O . ALA A 1 280 ? 18.466 -8.494 -11.815 1.00 91.75 280 ALA A O 1
ATOM 2105 N N . GLY A 1 281 ? 17.302 -7.844 -10.006 1.00 88.12 281 GLY A N 1
ATOM 2106 C CA . GLY A 1 281 ? 18.341 -7.013 -9.393 1.00 88.12 281 GLY A CA 1
ATOM 2107 C C . GLY A 1 281 ? 18.563 -5.656 -10.064 1.00 88.12 281 GLY A C 1
ATOM 2108 O O . GLY A 1 281 ? 19.255 -4.805 -9.499 1.00 88.12 281 GLY A O 1
ATOM 2109 N N . LEU A 1 282 ? 17.952 -5.414 -11.226 1.00 96.62 282 LEU A N 1
ATOM 2110 C CA . LEU A 1 282 ? 18.117 -4.188 -11.998 1.00 96.62 282 LEU A CA 1
ATOM 2111 C C . LEU A 1 282 ? 16.948 -3.238 -11.749 1.00 96.62 282 LEU A C 1
ATOM 2113 O O . LEU A 1 282 ? 15.825 -3.496 -12.175 1.00 96.62 282 LEU A O 1
ATOM 2117 N N . TRP A 1 283 ? 17.228 -2.119 -11.086 1.00 98.31 283 TRP A N 1
ATOM 2118 C CA . TRP A 1 283 ? 16.245 -1.071 -10.826 1.00 98.31 283 TRP A CA 1
ATOM 2119 C C . TRP A 1 283 ? 16.351 0.054 -11.849 1.00 98.31 283 TRP A C 1
ATOM 2121 O O . TRP A 1 283 ? 17.421 0.635 -12.011 1.00 98.31 283 TRP A O 1
ATOM 2131 N N . GLU A 1 284 ? 15.221 0.420 -12.436 1.00 98.25 284 GLU A N 1
ATOM 2132 C CA . GLU A 1 284 ? 15.038 1.677 -13.152 1.00 98.25 284 GLU A CA 1
ATOM 2133 C C . GLU A 1 284 ? 14.362 2.707 -12.247 1.00 98.25 284 GLU A C 1
ATOM 2135 O O . GLU A 1 284 ? 13.648 2.359 -11.301 1.00 98.25 284 GLU A O 1
ATOM 2140 N N . GLU A 1 285 ? 14.618 3.985 -12.516 1.00 98.06 285 GLU A N 1
ATOM 2141 C CA . GLU A 1 285 ? 14.071 5.110 -11.764 1.00 98.06 285 GLU A CA 1
ATOM 2142 C C . GLU A 1 285 ? 13.630 6.213 -12.723 1.00 98.06 285 GLU A C 1
ATOM 2144 O O . GLU A 1 285 ? 14.401 6.669 -13.566 1.00 98.06 285 GLU A O 1
ATOM 2149 N N . ILE A 1 286 ? 12.387 6.660 -12.560 1.00 97.75 286 ILE A N 1
ATOM 2150 C CA . ILE A 1 286 ? 11.791 7.757 -13.314 1.00 97.75 286 ILE A CA 1
ATOM 2151 C C . ILE A 1 286 ? 11.358 8.831 -12.306 1.00 97.75 286 ILE A C 1
ATOM 2153 O O . ILE A 1 286 ? 10.386 8.619 -11.568 1.00 97.75 286 ILE A O 1
ATOM 2157 N N . PRO A 1 287 ? 12.071 9.968 -12.212 1.00 96.94 287 PRO A N 1
ATOM 2158 C CA . PRO A 1 287 ? 11.620 11.090 -11.402 1.00 96.94 287 PRO A CA 1
ATOM 2159 C C . PRO A 1 287 ? 10.377 11.726 -12.033 1.00 96.94 287 PRO A C 1
ATOM 2161 O O . PRO A 1 287 ? 10.232 11.732 -13.254 1.00 96.94 287 PRO A O 1
ATOM 2164 N N . PHE A 1 288 ? 9.502 12.294 -11.208 1.00 96.31 288 PHE A N 1
ATOM 2165 C CA . PHE A 1 288 ? 8.337 13.043 -11.677 1.00 96.31 288 PHE A CA 1
ATOM 2166 C C . PHE A 1 288 ? 8.071 14.261 -10.800 1.00 96.31 288 PHE A C 1
ATOM 2168 O O . PHE A 1 288 ? 8.512 14.348 -9.645 1.00 96.31 288 PHE A O 1
ATOM 2175 N N . GLY A 1 289 ? 7.291 15.183 -11.353 1.00 93.69 289 GLY A N 1
ATOM 2176 C CA . GLY A 1 289 ? 6.942 16.422 -10.684 1.00 93.69 289 GLY A CA 1
ATOM 2177 C C . GLY A 1 289 ? 8.036 17.478 -10.796 1.00 93.69 289 GLY A C 1
ATOM 2178 O O . GLY A 1 289 ? 9.221 17.231 -11.036 1.00 93.69 289 GLY A O 1
ATOM 2179 N N . SER A 1 290 ? 7.610 18.724 -10.651 1.00 75.12 290 SER A N 1
ATOM 2180 C CA . SER A 1 290 ? 8.465 19.872 -10.888 1.00 75.12 290 SER A CA 1
ATOM 2181 C C . SER A 1 290 ? 9.308 20.190 -9.656 1.00 75.12 290 SER A C 1
ATOM 2183 O O . SER A 1 290 ? 8.925 21.020 -8.840 1.00 75.12 290 SER A O 1
ATOM 2185 N N . ALA A 1 291 ? 10.555 19.722 -9.626 1.00 53.34 291 ALA A N 1
ATOM 2186 C CA . ALA A 1 291 ? 11.625 20.445 -8.921 1.00 53.34 291 ALA A CA 1
ATOM 2187 C C . ALA A 1 291 ? 11.839 21.884 -9.476 1.00 53.34 291 ALA A C 1
ATOM 2189 O O . ALA A 1 291 ? 12.727 22.610 -9.036 1.00 53.34 291 ALA A O 1
ATOM 2190 N N . ARG A 1 292 ? 11.038 22.318 -10.463 1.00 48.62 292 ARG A N 1
ATOM 2191 C CA . ARG A 1 292 ? 11.166 23.585 -11.193 1.00 48.62 292 ARG A CA 1
ATOM 2192 C C . ARG A 1 292 ? 10.621 24.823 -10.467 1.00 48.62 292 ARG A C 1
ATOM 2194 O O . ARG A 1 292 ? 10.880 25.921 -10.943 1.00 48.62 292 ARG A O 1
ATOM 2201 N N . TYR A 1 293 ? 9.938 24.703 -9.323 1.00 47.19 293 TYR A N 1
ATOM 2202 C CA . TYR A 1 293 ? 9.393 25.883 -8.621 1.00 47.19 293 TYR A CA 1
ATOM 2203 C C . TYR A 1 293 ? 10.305 26.518 -7.561 1.00 47.19 293 TYR A C 1
ATOM 2205 O O . TYR A 1 293 ? 9.957 27.565 -7.025 1.00 47.19 293 TYR A O 1
ATOM 2213 N N . SER A 1 294 ? 11.499 25.982 -7.297 1.00 41.50 294 SER A N 1
ATOM 2214 C CA . SER A 1 294 ? 12.449 26.610 -6.360 1.00 41.50 294 SER A CA 1
ATOM 2215 C C . SER A 1 294 ? 13.548 27.451 -7.029 1.00 41.50 294 SER A C 1
ATOM 2217 O O . SER A 1 294 ? 14.491 27.850 -6.353 1.00 41.50 294 SER A O 1
ATOM 2219 N N . GLY A 1 295 ? 13.457 27.728 -8.340 1.00 39.31 295 GLY A N 1
ATOM 2220 C CA . GLY A 1 295 ? 14.562 28.342 -9.095 1.00 39.31 295 GLY A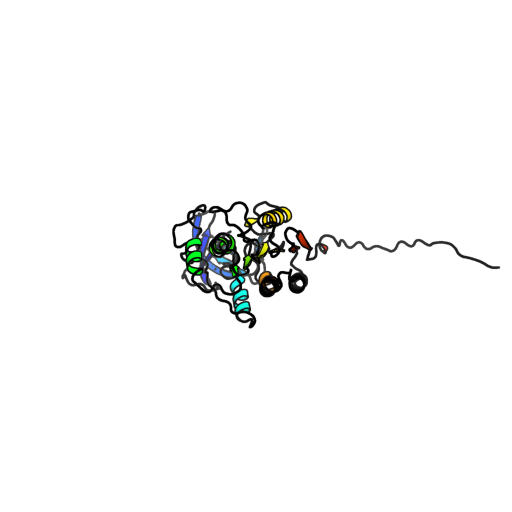 CA 1
ATOM 2221 C C . GLY A 1 295 ? 14.227 29.439 -10.109 1.00 39.31 295 GLY A C 1
ATOM 2222 O O . GLY A 1 295 ? 15.162 30.006 -10.670 1.00 39.31 295 GLY A O 1
ATOM 2223 N N . TRP A 1 296 ? 12.959 29.796 -10.345 1.00 35.88 296 TRP A N 1
ATOM 2224 C CA . TRP A 1 296 ? 12.636 30.913 -11.245 1.00 35.88 296 TRP A CA 1
ATOM 2225 C C . TRP A 1 296 ? 12.568 32.235 -10.476 1.00 35.88 296 TRP A C 1
ATOM 2227 O O . TRP A 1 296 ? 11.530 32.877 -10.348 1.00 35.88 296 TRP A O 1
ATOM 2237 N N . ALA A 1 297 ? 13.724 32.666 -9.970 1.00 37.09 297 ALA A N 1
ATOM 2238 C CA . ALA A 1 297 ? 13.970 34.094 -9.888 1.00 37.09 297 ALA A CA 1
ATOM 2239 C C . ALA A 1 297 ? 13.877 34.635 -11.319 1.00 37.09 297 ALA A C 1
ATOM 2241 O O . ALA A 1 297 ? 14.564 34.144 -12.217 1.00 37.09 297 ALA A O 1
ATOM 2242 N N . CYS A 1 298 ? 13.004 35.615 -11.525 1.00 34.72 298 CYS A N 1
ATOM 2243 C CA . CYS A 1 298 ? 12.916 36.414 -12.735 1.00 34.72 298 CYS A CA 1
ATOM 2244 C C . CYS A 1 298 ? 14.296 37.034 -13.024 1.00 34.72 298 CYS A C 1
ATOM 2246 O O . CYS A 1 298 ? 14.629 38.105 -12.526 1.00 34.72 298 CYS A O 1
ATOM 2248 N N . ARG A 1 299 ? 15.148 36.334 -13.779 1.00 34.12 299 ARG A N 1
ATOM 2249 C CA . ARG A 1 299 ? 16.300 36.941 -14.440 1.00 34.12 299 ARG A CA 1
ATOM 2250 C C . ARG A 1 299 ? 15.807 37.409 -15.792 1.00 34.12 299 ARG A C 1
ATOM 2252 O O . ARG A 1 299 ? 15.783 36.653 -16.757 1.00 34.12 299 ARG A O 1
ATOM 2259 N N . SER A 1 300 ? 15.402 38.670 -15.830 1.00 34.69 300 SER A N 1
ATOM 2260 C CA . SER A 1 300 ? 15.413 39.470 -17.042 1.00 34.69 300 SER A CA 1
ATOM 2261 C C . SER A 1 300 ? 16.836 39.470 -17.607 1.00 34.69 300 SER A C 1
ATOM 2263 O O . SER A 1 300 ? 17.684 40.264 -17.200 1.00 34.69 300 SER A O 1
ATOM 2265 N N . SER A 1 301 ? 17.128 38.558 -18.525 1.00 35.28 301 SER A N 1
ATOM 2266 C CA . SER A 1 301 ? 18.240 38.736 -19.447 1.00 35.28 301 SER A CA 1
ATOM 2267 C C . SER A 1 301 ? 17.831 39.824 -20.437 1.00 35.28 301 SER A C 1
ATOM 2269 O O . SER A 1 301 ? 17.095 39.565 -21.389 1.00 35.28 301 SER A O 1
ATOM 2271 N N . GLN A 1 302 ? 18.282 41.055 -20.193 1.00 39.69 302 GLN A N 1
ATOM 2272 C CA . GLN A 1 302 ? 18.467 42.011 -21.278 1.00 39.69 302 GLN A CA 1
ATOM 2273 C C . GLN A 1 302 ? 19.415 41.386 -22.317 1.00 39.69 302 GLN A C 1
ATOM 2275 O O . GLN A 1 302 ? 20.429 40.802 -21.923 1.00 39.69 302 GLN A O 1
ATOM 2280 N N . PRO A 1 303 ? 19.135 41.498 -23.623 1.00 36.12 303 PRO A N 1
ATOM 2281 C CA . PRO A 1 303 ? 20.106 41.128 -24.636 1.00 36.12 303 PRO A CA 1
ATOM 2282 C C . PRO A 1 303 ? 21.241 42.158 -24.643 1.00 36.12 303 PRO A C 1
ATOM 2284 O O . PRO A 1 303 ? 21.039 43.332 -24.951 1.00 36.12 303 PRO A O 1
ATOM 2287 N N . SER A 1 304 ? 22.450 41.708 -24.312 1.00 40.00 304 SER A N 1
ATOM 2288 C CA . SER A 1 304 ? 23.678 42.431 -24.621 1.00 40.00 304 SER A CA 1
ATOM 2289 C C . SER A 1 304 ? 23.849 42.471 -26.139 1.00 40.00 304 SER A C 1
ATOM 2291 O O . SER A 1 304 ? 24.074 41.437 -26.771 1.00 40.00 304 SER A O 1
ATOM 2293 N N . GLN A 1 305 ? 23.747 43.662 -26.725 1.00 37.81 305 GLN A N 1
ATOM 2294 C CA . GLN A 1 305 ? 24.246 43.916 -28.070 1.00 37.81 305 GLN A CA 1
ATOM 2295 C C . GLN A 1 305 ? 25.765 43.720 -28.067 1.00 37.81 305 GLN A C 1
ATOM 2297 O O . GLN A 1 305 ? 26.495 44.482 -27.439 1.00 37.81 305 GLN A O 1
ATOM 2302 N N . ALA A 1 306 ? 26.234 42.706 -28.786 1.00 37.75 306 ALA A N 1
ATOM 2303 C CA . ALA A 1 306 ? 27.599 42.646 -29.281 1.00 37.75 306 ALA A CA 1
ATOM 2304 C C . ALA A 1 306 ? 27.517 42.760 -30.805 1.00 37.75 306 ALA A C 1
ATOM 2306 O O . ALA A 1 306 ? 27.134 41.816 -31.495 1.00 37.75 306 ALA A O 1
ATOM 2307 N N . ALA A 1 307 ? 27.816 43.955 -31.311 1.00 37.94 307 ALA A N 1
ATOM 2308 C CA . ALA A 1 307 ? 28.043 44.189 -32.725 1.00 37.94 307 ALA A CA 1
ATOM 2309 C C . ALA A 1 307 ? 29.329 43.460 -33.137 1.00 37.94 307 ALA A C 1
ATOM 2311 O O . ALA A 1 307 ? 30.410 43.753 -32.626 1.00 37.94 307 ALA A O 1
ATOM 2312 N N . SER A 1 308 ? 29.198 42.499 -34.050 1.00 38.97 308 SER A N 1
ATOM 2313 C CA . SER A 1 308 ? 30.320 41.929 -34.789 1.00 38.97 308 SER A CA 1
ATOM 2314 C C . SER A 1 308 ? 30.532 42.759 -36.051 1.00 38.97 308 SER A C 1
ATOM 2316 O O . SER A 1 308 ? 29.609 43.028 -36.818 1.00 38.97 308 SER A O 1
ATOM 2318 N N . CYS A 1 309 ? 31.781 43.171 -36.234 1.00 36.69 309 CYS A N 1
ATOM 2319 C CA . CYS A 1 309 ? 32.298 43.718 -37.473 1.00 36.69 309 CYS A CA 1
ATOM 2320 C C . CYS A 1 309 ? 32.416 42.638 -38.562 1.00 36.69 309 CYS A C 1
ATOM 2322 O O . CYS A 1 309 ? 32.665 41.471 -38.258 1.00 36.69 309 CYS A O 1
ATOM 2324 N N . ALA A 1 310 ? 32.404 43.146 -39.800 1.00 39.06 310 ALA A N 1
ATOM 2325 C CA . ALA A 1 310 ? 33.117 42.688 -40.999 1.00 39.06 310 ALA A CA 1
ATOM 2326 C C . ALA A 1 310 ? 32.401 41.759 -42.000 1.00 39.06 310 ALA A C 1
ATOM 2328 O O . ALA A 1 310 ? 32.356 40.546 -41.831 1.00 39.06 310 ALA A O 1
ATOM 2329 N N . ALA A 1 311 ? 31.974 42.367 -43.115 1.00 34.88 311 ALA A N 1
ATOM 2330 C CA . ALA A 1 311 ? 32.329 42.061 -44.519 1.00 34.88 311 ALA A CA 1
ATOM 2331 C C . ALA A 1 311 ? 31.475 42.993 -45.414 1.00 34.88 311 ALA A C 1
ATOM 2333 O O . ALA A 1 311 ? 30.304 43.176 -45.119 1.00 34.88 311 ALA A O 1
ATOM 2334 N N . GLY A 1 312 ? 31.900 43.649 -46.492 1.00 33.69 312 GLY A N 1
ATOM 2335 C CA . GLY A 1 312 ? 33.133 43.737 -47.263 1.00 33.69 312 GLY A CA 1
ATOM 2336 C C . GLY A 1 312 ? 32.790 44.399 -48.619 1.00 33.69 312 GLY A C 1
ATOM 2337 O O . GLY A 1 312 ? 31.654 44.294 -49.069 1.00 33.69 312 GLY A O 1
ATOM 2338 N N . PHE A 1 313 ? 33.799 45.008 -49.253 1.00 40.16 313 PHE A N 1
ATOM 2339 C CA . PHE A 1 313 ? 33.981 45.226 -50.704 1.00 40.16 313 PHE A CA 1
ATOM 2340 C C . PHE A 1 313 ? 33.292 46.353 -51.520 1.00 40.16 313 PHE A C 1
ATOM 2342 O O . PHE A 1 313 ? 32.082 46.531 -51.499 1.00 40.16 313 PHE A O 1
ATOM 2349 N N . HIS A 1 314 ? 34.159 46.945 -52.371 1.00 37.31 314 HIS A N 1
ATOM 2350 C CA . HIS A 1 314 ? 33.974 47.725 -53.616 1.00 37.31 314 HIS A CA 1
ATOM 2351 C C . HIS A 1 314 ? 33.328 49.120 -53.463 1.00 37.31 314 HIS A C 1
ATOM 2353 O O . HIS A 1 314 ? 32.268 49.256 -52.876 1.00 37.31 314 HIS A O 1
ATOM 2359 N N . SER A 1 315 ? 33.884 50.227 -53.966 1.00 49.84 315 SER A N 1
ATOM 2360 C CA . SER A 1 315 ? 34.831 50.493 -55.067 1.00 49.84 315 SER A CA 1
ATOM 2361 C C . SER A 1 315 ? 35.599 51.783 -54.776 1.00 49.84 315 SER A C 1
ATOM 2363 O O . SER A 1 315 ? 35.067 52.590 -53.981 1.00 49.84 315 SER A O 1
#

Foldseek 3Di:
DKAKDAPPPDDDFADFFTWIWIQDPVVRDTFIWTQNHFACQWDDDPVDIQHHRWTFIQTPVGTDTHRGHCQCLQVVVVVVVCVPPVDPDDDLDDCPPQQDAADPLDDVHDHPSHLQVSLVVCVPDPPDQEEEEELVCLQHNQLSCCVPVPLNDHAYEYEQNNVLQPDHGDDDRDDHLNHAYEYEHELQACSCPPPHLVRVVVSSVVSHALQRQHYKYDYKHHAHNPGGNLLCSQQVVLVRVQSVVCNVPVAGPVVSVVSSQVSQVVVQPIWDWMWGRRGRNDIDIDTHHDPPVVDPPPDPPDDDDDDDDDDDDDD

Sequence (315 aa):
MACAEAAGGGVRLLQKGDQVLAWSNSGKTWLGGCVDDILEEPLLLPDQIVPKGALKIRLARGLKFVPAPRTGANCKIYEELKQDERFNLKVLGKKGAPYDRYPESWEKGSSPPNLESFAGELVSQDLGELLILGSRGGQVVLPYFWRVLGSKTPPAVVINGGCAMKKRPGPATNWPVSAVTFLLLGGQDFFRGKASPAEYVASAKQCVPPENGSTAILFVSEMQHVPQASLLGAVLSLLLMALLSWKASGSPPIAQFQSILSRLEGEGCWSGRLLFTAAAGLWEEIPFGSARYSGWACRSSQPSQAASCAAGFHS

Radius of gyration: 24.57 Å; chains: 1; bounding box: 58×71×86 Å

Organism: Polarella glacialis (NCBI:txid89957)

pLDDT: mean 87.67, std 17.28, range [33.69, 98.75]

Secondary structure (DSSP, 8-state):
---EEETTS------TT-EEEEEETTTTEEEEEEEEEE-SS-EEETTEEEPTT-EEEEETTEEEEEPPP-TTTTHHHHHHHHH-TT--------TTSTT-S-BTTSTT-BSSSSHHHHHHHHHTS---S-EEE-HHIIIIIHHHHHHHHGGGSPPEEEETTGGG-SS-SSSPP---TT--EEEEEEEE-GGGTT--HHHHHHHHHTTS-TT---EEEEEEEEEESS--HHHHHHHHHHHHHHHHHHHHHSS--HHHHHHHHHHHHHTSS--EEEEEEEETTEEEEEEES-GGGGS-----------PPP------